Protein AF-A0A858ZTX7-F1 (afdb_monomer)

Solvent-accessible surface area (backbone atoms only — not comparable to full-atom values): 13960 Å² total; per-residue (Å²): 126,82,64,53,57,48,46,50,49,30,49,54,33,43,74,72,68,44,51,74,55,56,20,50,44,54,38,32,45,38,48,72,76,49,44,69,72,49,68,83,96,46,73,54,51,75,65,55,48,50,52,33,53,74,69,28,68,68,70,80,74,60,53,42,76,49,51,63,35,64,46,48,27,52,50,47,14,57,52,49,56,42,79,89,73,86,62,61,67,60,53,56,48,39,50,74,60,32,41,67,38,48,52,51,15,46,71,73,24,58,37,69,83,38,66,86,36,67,48,43,48,53,62,69,69,51,84,41,91,88,37,65,68,56,44,49,50,53,51,52,40,48,52,52,44,53,55,48,49,56,51,50,54,51,51,54,61,64,43,51,71,60,68,73,46,54,72,63,56,48,50,50,52,51,51,50,48,40,57,72,58,42,47,50,34,74,74,67,69,60,82,52,93,89,55,73,54,69,66,60,50,50,53,50,51,51,52,54,50,53,51,53,60,75,71,51,94,65,80,87,70,88,76,86,70,87,89,80,86,88,85,86,84,86,85,86,130

Secondary structure (DSSP, 8-state):
--TTHHHHHHHHHHHTT--HHHHHHHHHHHHHTT--SEETTEEPPHHHHHHHHHT-GGGGG--HHHHTSHHHHHHHHHHHT-SS---HHHHHHHHHH-HHHHHHHHHHTTGGG-TTSHHHHHHHHS--TT-HHHHHHHHHHHHHHHHHHHHHHHHHHHHHHHHTS-HHHHHHHHHHHIIIIIHHHHHH----TTSPPHHHHHHHHHHHHHHHHHT-SS-----------SSSSSS--

Foldseek 3Di:
DPLAPLVVQLVVCVVVVDDLLVSLLVSLVCLVVVPPCDDPPDGQDNVSSLNSSLVHPSLLPDAQVSCPDPSNLVNLLVVLLDQPDDDLVSVQVCCVGPVVSSLSSCVNNCCLVVCVGVSVVSLVPHDCPVPVSSVVSVVVSVVSVVVVVVVVVVVVVVCVVVLPDQLVVLVVVLVVCCVVPQVCCVPVVDDDVPDPDSVVSVVVSVVSSVVNVVPDPDDRDDPDDDPDDDPDDPPDD

pLDDT: mean 84.23, std 15.8, range [34.94, 97.56]

Sequence (237 aa):
MNERYYDKLVSAAREKGMTISAAADEAAMAFLDGKPAGQGKHKWSGGDRQAAFWDSEFLKDLPADVWRQETLGLALTRYFGQDRLAFPEIVAQVATIAPDVLVWAARHSGLVMRQDSPRWLEISGLDTTQHDALAELKRVFHIFREAHQVRQEEVERLRKPLSELAPLDLLVYASLFAFEHQIPDLVYGRSQPEVPDAQEAWDAIDDILAWKLSNCDEPPRLSWRPVGLSQASAMES

Radius of gyration: 27.97 Å; Cα contacts (8 Å, |Δi|>4): 179; chains: 1; bounding box: 66×40×91 Å

Mean predicted aligned error: 10.66 Å

Organism: NCBI:txid179636

Structure (mmCIF, N/CA/C/O backbone):
data_AF-A0A858ZTX7-F1
#
_entry.id   AF-A0A858ZTX7-F1
#
loop_
_atom_site.group_PDB
_atom_site.id
_atom_site.type_symbol
_atom_site.label_atom_id
_atom_site.label_alt_id
_atom_site.label_comp_id
_atom_site.label_asym_id
_atom_site.label_entity_id
_atom_site.label_seq_id
_atom_site.pdbx_PDB_ins_code
_atom_site.Cartn_x
_atom_site.Cartn_y
_atom_site.Cartn_z
_atom_site.occupancy
_atom_site.B_iso_or_equiv
_atom_site.auth_seq_id
_atom_site.auth_comp_id
_atom_site.auth_asym_id
_atom_site.auth_atom_id
_atom_site.pdbx_PDB_model_num
ATOM 1 N N . MET A 1 1 ? 3.251 -8.665 28.305 1.00 48.25 1 MET A N 1
ATOM 2 C CA . MET A 1 1 ? 3.419 -7.536 27.364 1.00 48.25 1 MET A CA 1
ATOM 3 C C . MET A 1 1 ? 2.094 -6.778 27.381 1.00 48.25 1 MET A C 1
ATOM 5 O O . MET A 1 1 ? 1.085 -7.421 27.635 1.00 48.25 1 MET A O 1
ATOM 9 N N . ASN A 1 2 ? 2.036 -5.447 27.273 1.00 53.25 2 ASN A N 1
ATOM 10 C CA . ASN A 1 2 ? 0.739 -4.750 27.343 1.00 53.25 2 ASN A CA 1
ATOM 11 C C . ASN A 1 2 ? 0.040 -4.870 25.976 1.00 53.25 2 ASN A C 1
ATOM 13 O O . ASN A 1 2 ? -0.071 -3.893 25.244 1.00 53.25 2 ASN A O 1
ATOM 17 N N . GLU A 1 3 ? -0.350 -6.101 25.634 1.00 64.25 3 GLU A N 1
ATOM 18 C CA . GLU A 1 3 ? -0.873 -6.554 24.332 1.00 64.25 3 GLU A CA 1
ATOM 19 C C . GLU A 1 3 ? -2.113 -5.776 23.878 1.00 64.25 3 GLU A C 1
ATOM 21 O O . GLU A 1 3 ? -2.414 -5.726 22.698 1.00 64.25 3 GLU A O 1
ATOM 26 N N . ARG A 1 4 ? -2.777 -5.078 24.802 1.00 84.56 4 ARG A N 1
ATOM 27 C CA . ARG A 1 4 ? -4.054 -4.392 24.589 1.00 84.56 4 ARG A CA 1
ATOM 28 C C . ARG A 1 4 ? -3.958 -2.876 24.777 1.00 84.56 4 ARG A C 1
ATOM 30 O O . ARG A 1 4 ? -4.764 -2.284 25.490 1.00 84.56 4 ARG A O 1
ATOM 37 N N . TYR A 1 5 ? -2.915 -2.232 24.244 1.00 90.56 5 TYR A N 1
ATOM 38 C CA . TYR A 1 5 ? -2.755 -0.772 24.371 1.00 90.56 5 TYR A CA 1
ATOM 39 C C . TYR A 1 5 ? -3.935 -0.013 23.745 1.00 90.56 5 TYR A C 1
ATOM 41 O O . TYR A 1 5 ? -4.517 0.849 24.402 1.00 90.56 5 TYR A O 1
ATOM 49 N N . TYR A 1 6 ? -4.310 -0.358 22.512 1.00 92.62 6 TYR A N 1
ATOM 50 C CA . TYR A 1 6 ? -5.378 0.336 21.795 1.00 92.62 6 TYR A CA 1
ATOM 51 C 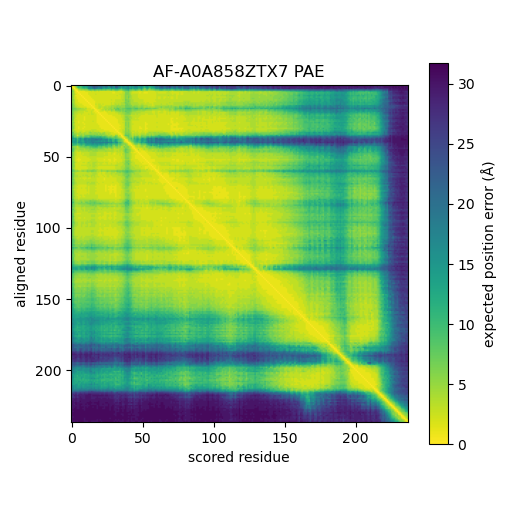C . TYR A 1 6 ? -6.762 0.003 22.357 1.00 92.62 6 TYR A C 1
ATOM 53 O O . TYR A 1 6 ? -7.553 0.921 22.544 1.00 92.62 6 TYR A O 1
ATOM 61 N N . ASP A 1 7 ? -7.030 -1.243 22.767 1.00 92.69 7 ASP A N 1
ATOM 62 C CA . ASP A 1 7 ? -8.285 -1.573 23.467 1.00 92.69 7 ASP A CA 1
ATOM 63 C C . ASP A 1 7 ? -8.451 -0.773 24.768 1.00 92.69 7 ASP A C 1
ATOM 65 O O . ASP A 1 7 ? -9.545 -0.303 25.086 1.00 92.69 7 ASP A O 1
ATOM 69 N N . LYS A 1 8 ? -7.360 -0.575 25.524 1.00 92.44 8 LYS A N 1
ATOM 70 C CA . LYS A 1 8 ? -7.364 0.274 26.727 1.00 92.44 8 LYS A CA 1
ATOM 71 C C . LYS A 1 8 ? -7.616 1.738 26.389 1.00 92.44 8 LYS A C 1
ATOM 73 O O . LYS A 1 8 ? -8.338 2.399 27.130 1.00 92.44 8 LYS A O 1
ATOM 78 N N . LEU A 1 9 ? -7.044 2.235 25.293 1.00 92.94 9 LEU A N 1
ATOM 79 C CA . LEU A 1 9 ? -7.283 3.596 24.815 1.00 92.94 9 LEU A CA 1
ATOM 80 C C . LEU A 1 9 ? -8.765 3.793 24.462 1.00 92.94 9 LEU A C 1
ATOM 82 O O . LEU A 1 9 ? -9.392 4.721 24.966 1.00 92.94 9 LEU A O 1
ATOM 86 N N . VAL A 1 10 ? -9.343 2.870 23.688 1.00 92.50 10 VAL A N 1
ATOM 87 C CA . VAL A 1 10 ? -10.762 2.896 23.305 1.00 92.50 10 VAL A CA 1
ATOM 88 C C . VAL A 1 10 ? -11.667 2.791 24.533 1.00 92.50 10 VAL A C 1
ATOM 90 O O . VAL A 1 10 ? -12.632 3.545 24.652 1.00 92.50 10 VAL A O 1
ATOM 93 N N . SER A 1 11 ? -11.352 1.899 25.475 1.00 92.44 11 SER A N 1
ATOM 94 C CA . SER A 1 11 ? -12.123 1.737 26.717 1.00 92.44 11 SER A CA 1
ATOM 95 C C . SER A 1 11 ? -12.095 3.010 27.567 1.00 92.44 11 SER A C 1
ATOM 97 O O . SER A 1 11 ? -13.145 3.486 27.990 1.00 92.44 11 SER A O 1
ATOM 99 N N . ALA A 1 12 ? -10.923 3.629 27.733 1.00 93.06 12 ALA A N 1
ATOM 100 C CA . ALA A 1 12 ? -10.780 4.887 28.464 1.00 93.06 12 ALA A CA 1
ATOM 101 C C . ALA A 1 12 ? -11.494 6.062 27.767 1.00 93.06 12 ALA A C 1
ATOM 103 O O . ALA A 1 12 ? -12.054 6.930 28.435 1.00 93.06 12 ALA A O 1
ATOM 104 N N . ALA A 1 13 ? -11.500 6.106 26.432 1.00 92.25 13 ALA A N 1
ATOM 105 C CA . ALA A 1 13 ? -12.261 7.094 25.666 1.00 92.25 13 ALA A CA 1
ATOM 106 C C . ALA A 1 13 ? -13.778 6.911 25.863 1.00 92.25 13 ALA A C 1
ATOM 108 O O . ALA A 1 13 ? -14.502 7.883 26.088 1.00 92.25 13 ALA A O 1
ATOM 109 N N . ARG A 1 14 ? -14.259 5.661 25.879 1.00 91.88 14 ARG A N 1
ATOM 110 C CA . ARG A 1 14 ? -15.665 5.342 26.174 1.00 91.88 14 ARG A CA 1
ATOM 111 C C . ARG A 1 14 ? -16.067 5.713 27.601 1.00 91.88 14 ARG A C 1
ATOM 113 O O . ARG A 1 14 ? -17.144 6.269 27.791 1.00 91.88 14 ARG A O 1
ATOM 120 N N . GLU A 1 15 ? -15.204 5.483 28.590 1.00 92.88 15 GLU A N 1
ATOM 121 C CA . GLU A 1 15 ? -15.436 5.908 29.982 1.00 92.88 15 GLU A CA 1
ATOM 122 C C . GLU A 1 15 ? -15.556 7.434 30.121 1.00 92.88 15 GLU A C 1
ATOM 124 O O . GLU A 1 15 ? -16.302 7.926 30.965 1.00 92.88 15 GLU A O 1
ATOM 129 N N . LYS A 1 16 ? -14.885 8.196 29.248 1.00 92.38 16 LYS A N 1
ATOM 130 C CA . LYS A 1 16 ? -15.017 9.661 29.154 1.00 92.38 16 LYS A CA 1
ATOM 131 C C . LYS A 1 16 ? -16.281 10.120 28.412 1.00 92.38 16 LYS A C 1
ATOM 133 O O . LYS A 1 16 ? -16.464 11.320 28.221 1.00 92.38 16 LYS A O 1
ATOM 138 N N . GLY A 1 17 ? -17.143 9.197 27.983 1.00 91.19 17 GLY A N 1
ATOM 139 C CA . GLY A 1 17 ? -18.387 9.492 27.271 1.00 91.19 17 GLY A CA 1
ATOM 140 C C . GLY A 1 17 ? -18.222 9.733 25.769 1.00 91.19 17 GLY A C 1
ATOM 141 O O . GLY A 1 17 ? -19.138 10.260 25.139 1.00 91.19 17 GLY A O 1
ATOM 142 N N . MET A 1 18 ? -17.079 9.371 25.176 1.00 92.56 18 MET A N 1
ATOM 143 C CA . MET A 1 18 ? -16.892 9.488 23.728 1.00 92.56 18 MET A CA 1
ATOM 144 C C . MET A 1 18 ? -17.715 8.446 22.965 1.00 92.56 18 MET A C 1
ATOM 146 O O . MET A 1 18 ? -17.940 7.326 23.432 1.00 92.56 18 MET A O 1
ATOM 150 N N . THR A 1 19 ? -18.137 8.807 21.752 1.00 94.25 19 THR A N 1
ATOM 151 C CA . THR A 1 19 ? -18.795 7.870 20.836 1.00 94.25 19 THR A CA 1
ATOM 152 C C . THR A 1 19 ? -17.808 6.803 20.359 1.00 94.25 19 THR A C 1
ATOM 154 O O . THR A 1 19 ? -16.593 6.999 20.382 1.00 94.25 19 THR A O 1
ATOM 157 N N . ILE A 1 20 ? -18.326 5.672 19.871 1.00 92.31 20 ILE A N 1
ATOM 158 C CA . ILE A 1 20 ? -17.495 4.594 19.303 1.00 92.31 20 ILE A CA 1
ATOM 159 C C . ILE A 1 20 ? -16.627 5.119 18.153 1.00 92.31 20 ILE A C 1
ATOM 161 O O . ILE A 1 20 ? -15.453 4.779 18.073 1.00 92.31 20 ILE A O 1
ATOM 165 N N . SER A 1 21 ? -17.200 5.982 17.313 1.00 93.75 21 SER A N 1
ATOM 166 C CA . SER A 1 21 ? -16.515 6.638 16.198 1.00 93.75 21 SER A CA 1
ATOM 167 C C . SER A 1 21 ? -15.347 7.509 16.667 1.00 93.75 21 SER A C 1
ATOM 169 O O . SER A 1 21 ? -14.253 7.385 16.130 1.00 93.75 21 SER A O 1
ATOM 171 N N . ALA A 1 22 ? -15.537 8.340 17.696 1.00 94.56 22 ALA A N 1
ATOM 172 C CA . ALA A 1 22 ? -14.461 9.184 18.219 1.00 94.56 22 ALA A CA 1
ATOM 173 C C . ALA A 1 22 ? -13.361 8.362 18.914 1.00 94.56 22 ALA A C 1
ATOM 175 O O . ALA A 1 22 ? -12.178 8.633 18.736 1.00 94.56 22 ALA A O 1
ATOM 176 N N . ALA A 1 23 ? -13.739 7.325 19.667 1.00 95.25 23 ALA A N 1
ATOM 177 C CA . ALA A 1 23 ? -12.780 6.454 20.341 1.00 95.25 23 ALA A CA 1
ATOM 178 C C . ALA A 1 23 ? -11.937 5.628 19.349 1.00 95.25 23 ALA A C 1
ATOM 180 O O . ALA A 1 23 ? -10.735 5.458 19.552 1.00 95.25 23 ALA A O 1
ATOM 181 N N . ALA A 1 24 ? -12.556 5.120 18.277 1.00 94.62 24 ALA A N 1
ATOM 182 C CA . ALA A 1 24 ? -11.856 4.401 17.215 1.00 94.62 24 ALA A CA 1
ATOM 183 C C . ALA A 1 24 ? -10.907 5.324 16.436 1.00 94.62 24 ALA A C 1
ATOM 185 O O . ALA A 1 24 ? -9.774 4.930 16.162 1.00 94.62 24 ALA A O 1
ATOM 186 N N . ASP A 1 25 ? -11.335 6.557 16.155 1.00 95.44 25 ASP A N 1
ATOM 187 C CA . ASP A 1 25 ? -10.506 7.575 15.507 1.00 95.44 25 ASP A CA 1
ATOM 188 C C . ASP A 1 25 ? -9.270 7.927 16.349 1.00 95.44 25 ASP A C 1
ATOM 190 O O . ASP A 1 25 ? -8.151 7.919 15.838 1.00 95.44 25 ASP A O 1
ATOM 194 N N . GLU A 1 26 ? -9.435 8.123 17.665 1.00 94.94 26 GLU A N 1
ATOM 195 C CA . GLU A 1 26 ? -8.316 8.379 18.585 1.00 94.94 26 GLU A CA 1
ATOM 196 C C . GLU A 1 26 ? -7.312 7.211 18.594 1.00 94.94 26 GLU A C 1
ATOM 198 O O . GLU A 1 26 ? -6.095 7.422 18.578 1.00 94.94 26 GLU A O 1
ATOM 203 N N . ALA A 1 27 ? -7.803 5.967 18.564 1.00 95.25 27 ALA A N 1
ATOM 204 C CA . ALA A 1 27 ? -6.959 4.775 18.503 1.00 95.25 27 ALA A CA 1
ATOM 205 C C . ALA A 1 27 ? -6.222 4.631 17.167 1.00 95.25 27 ALA A C 1
ATOM 207 O O . ALA A 1 27 ? -5.020 4.348 17.163 1.00 95.25 27 ALA A O 1
ATOM 208 N N . ALA A 1 28 ? -6.908 4.861 16.048 1.00 95.69 28 ALA A N 1
ATOM 209 C CA . ALA A 1 28 ? -6.308 4.837 14.720 1.00 95.69 28 ALA A CA 1
ATOM 210 C C . ALA A 1 28 ? -5.260 5.949 14.565 1.00 95.69 28 ALA A C 1
ATOM 212 O O . ALA A 1 28 ? -4.151 5.692 14.097 1.00 95.69 28 ALA A O 1
ATOM 213 N N . MET A 1 29 ? -5.551 7.159 15.045 1.00 96.25 29 MET A N 1
ATOM 214 C CA . MET A 1 29 ? -4.606 8.274 15.047 1.00 96.25 29 MET A CA 1
ATOM 215 C C . MET A 1 29 ? -3.378 7.970 15.910 1.00 96.25 29 MET A C 1
ATOM 217 O O . MET A 1 29 ? -2.249 8.170 15.467 1.00 96.25 29 MET A O 1
ATOM 221 N N . ALA A 1 30 ? -3.565 7.390 17.101 1.00 94.38 30 ALA A N 1
ATOM 222 C CA . ALA A 1 30 ? -2.449 6.955 17.936 1.00 94.38 30 ALA A CA 1
ATOM 223 C C . ALA A 1 30 ? -1.564 5.910 17.230 1.00 94.38 30 ALA A C 1
ATOM 225 O O . ALA A 1 30 ? -0.336 5.984 17.323 1.00 94.38 30 ALA A O 1
ATOM 226 N N . PHE A 1 31 ? -2.164 4.966 16.499 1.00 95.19 31 PHE A N 1
ATOM 227 C CA . PHE A 1 31 ? -1.429 3.986 15.696 1.00 95.19 31 PHE A CA 1
ATOM 228 C C . PHE A 1 31 ? -0.644 4.647 14.554 1.00 95.19 31 PHE A C 1
ATOM 230 O O . PHE A 1 31 ? 0.540 4.347 14.359 1.00 95.19 31 PHE A O 1
ATOM 237 N N . LEU A 1 32 ? -1.267 5.575 13.824 1.00 94.31 32 LEU A N 1
ATOM 238 C CA . LEU A 1 32 ? -0.635 6.303 12.722 1.00 94.31 32 LEU A CA 1
ATOM 239 C C . LEU A 1 32 ? 0.542 7.161 13.203 1.00 94.31 32 LEU A C 1
ATOM 241 O O . LEU A 1 32 ? 1.629 7.061 12.625 1.00 94.31 32 LEU A O 1
ATOM 245 N N . ASP A 1 33 ? 0.373 7.860 14.329 1.00 93.12 33 ASP A N 1
ATOM 246 C CA . ASP A 1 33 ? 1.421 8.593 15.057 1.00 93.12 33 ASP A CA 1
ATOM 247 C C . ASP A 1 33 ? 2.563 7.686 15.540 1.00 93.12 33 ASP A C 1
ATOM 249 O O . ASP A 1 33 ? 3.622 8.145 15.975 1.00 93.12 33 ASP A O 1
ATOM 253 N N . GLY A 1 34 ? 2.353 6.370 15.511 1.00 89.31 34 GLY A N 1
ATOM 254 C CA . GLY A 1 34 ? 3.330 5.397 15.945 1.00 89.31 34 GLY A CA 1
ATOM 255 C C . GLY A 1 34 ? 3.426 5.258 17.461 1.00 89.31 34 GLY A C 1
ATOM 256 O O . GLY A 1 34 ? 4.464 4.799 17.948 1.00 89.31 34 GLY A O 1
ATOM 257 N N . LYS A 1 35 ? 2.376 5.618 18.202 1.00 88.19 35 LYS A N 1
ATOM 258 C CA . LYS A 1 35 ? 2.251 5.329 19.633 1.00 88.19 35 LYS A CA 1
ATOM 259 C C . LYS A 1 35 ? 1.877 3.849 19.817 1.00 88.19 35 LYS A C 1
ATOM 261 O O . LYS A 1 35 ? 1.195 3.294 18.968 1.00 88.19 35 LYS A O 1
ATOM 266 N N . PRO A 1 36 ? 2.317 3.192 20.900 1.00 85.62 36 PRO A N 1
ATOM 267 C CA . PRO A 1 36 ? 3.227 3.698 21.922 1.00 85.62 36 PRO A CA 1
ATOM 268 C C . PRO A 1 36 ? 4.687 3.715 21.427 1.00 85.62 36 PRO A C 1
ATOM 270 O O . PRO A 1 36 ? 5.170 2.755 20.833 1.00 85.62 36 PRO A O 1
ATOM 273 N N . ALA A 1 37 ? 5.420 4.797 21.715 1.00 73.44 37 ALA A N 1
ATOM 274 C CA . ALA A 1 37 ? 6.839 4.922 21.347 1.00 73.44 37 ALA A CA 1
ATOM 275 C C . ALA A 1 37 ? 7.756 3.970 22.155 1.00 73.44 37 ALA A C 1
ATOM 277 O O . ALA A 1 37 ? 8.842 3.597 21.707 1.00 73.44 37 ALA A O 1
ATOM 278 N N . GLY A 1 38 ? 7.303 3.552 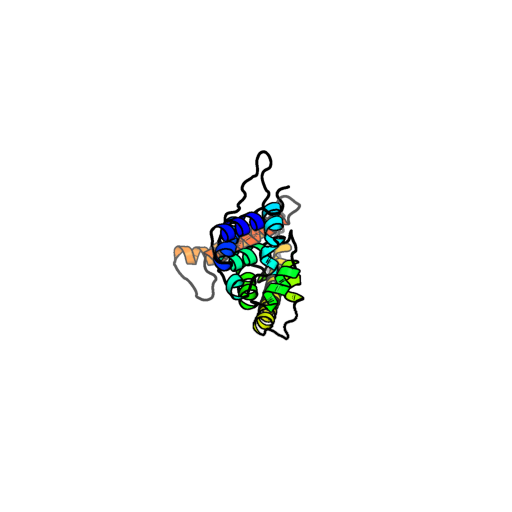23.340 1.00 66.50 38 GLY A N 1
ATOM 279 C CA . GLY A 1 38 ? 7.951 2.577 24.213 1.00 66.50 38 GLY A CA 1
ATOM 280 C C . GLY A 1 38 ? 7.239 2.491 25.563 1.00 66.50 38 GLY A C 1
ATOM 281 O O . GLY A 1 38 ? 6.693 3.483 26.043 1.00 66.50 38 GLY A O 1
ATOM 282 N N . GLN A 1 39 ? 7.240 1.310 26.183 1.00 61.56 39 GLN A N 1
ATOM 283 C CA . GLN A 1 39 ? 6.842 1.144 27.584 1.00 61.56 39 GLN A CA 1
ATOM 284 C C . GLN A 1 39 ? 8.084 0.776 28.400 1.00 61.56 39 GLN A C 1
ATOM 286 O O . GLN A 1 39 ? 8.574 -0.352 28.344 1.00 61.56 39 GLN A O 1
ATOM 291 N N . GLY A 1 40 ? 8.615 1.737 29.159 1.00 66.25 40 GLY A N 1
ATOM 292 C CA . GLY A 1 40 ? 9.785 1.522 30.014 1.00 66.25 40 GLY A CA 1
ATOM 293 C C . GLY A 1 40 ? 11.055 1.187 29.221 1.00 66.25 40 GLY A C 1
ATOM 294 O O . GLY A 1 40 ? 11.415 1.900 28.290 1.00 66.25 40 GLY A O 1
ATOM 295 N N . LYS A 1 41 ? 11.753 0.106 29.603 1.00 58.38 41 LYS A N 1
ATOM 296 C CA . LYS A 1 41 ? 13.039 -0.303 29.000 1.00 58.38 41 LYS A CA 1
ATOM 297 C C . LYS A 1 41 ? 12.916 -0.924 27.601 1.00 58.38 41 LYS A C 1
ATOM 299 O O . LYS A 1 41 ? 13.939 -1.107 26.949 1.00 58.38 41 LYS A O 1
ATOM 304 N N . HIS A 1 42 ? 11.709 -1.261 27.141 1.00 66.81 42 HIS A N 1
ATOM 305 C CA . HIS A 1 42 ? 11.509 -1.906 25.844 1.00 66.81 42 HIS A CA 1
ATOM 306 C C . HIS A 1 42 ? 10.940 -0.919 24.821 1.00 66.81 42 HIS A C 1
ATOM 308 O O . HIS A 1 42 ? 9.830 -0.396 24.974 1.00 66.81 42 HIS A O 1
ATOM 314 N N . LYS A 1 43 ? 11.706 -0.683 23.753 1.00 79.62 43 LYS A N 1
ATOM 315 C CA . LYS A 1 43 ? 11.257 0.087 22.590 1.00 79.62 43 LYS A CA 1
ATOM 316 C C . LYS A 1 43 ? 10.327 -0.794 21.759 1.00 79.62 43 LYS A C 1
ATOM 318 O O . LYS A 1 43 ? 10.652 -1.951 21.512 1.00 79.62 43 LYS A O 1
ATOM 323 N N . TRP A 1 44 ? 9.173 -0.268 21.367 1.00 83.12 44 TRP A N 1
ATOM 324 C CA . TRP A 1 44 ? 8.253 -0.995 20.495 1.00 83.12 44 TRP A CA 1
ATOM 325 C C . TRP A 1 44 ? 8.747 -0.911 19.054 1.00 83.12 44 TRP A C 1
ATOM 327 O O . TRP A 1 44 ? 9.070 0.175 18.557 1.00 83.12 44 TRP A O 1
ATOM 337 N N . SER A 1 45 ? 8.811 -2.050 18.371 1.00 86.06 45 SER A N 1
ATOM 338 C CA . SER A 1 45 ? 9.117 -2.079 16.947 1.00 86.06 45 SER A CA 1
ATOM 339 C C . SER A 1 45 ? 7.928 -1.553 16.123 1.00 86.06 45 SER A C 1
ATOM 341 O O . SER A 1 45 ? 6.820 -1.337 16.622 1.00 86.06 45 SER A O 1
ATOM 343 N N . GLY A 1 46 ? 8.145 -1.278 14.833 1.00 84.56 46 GLY A N 1
ATOM 344 C CA . GLY A 1 46 ? 7.029 -1.014 13.913 1.00 84.56 46 GLY A CA 1
ATOM 345 C C . GLY A 1 46 ? 6.088 -2.215 13.780 1.00 84.56 46 GLY A C 1
ATOM 346 O O . GLY A 1 46 ? 4.878 -2.027 13.744 1.00 84.56 46 GLY A O 1
ATOM 347 N N . GLY A 1 47 ? 6.644 -3.432 13.783 1.00 87.00 47 GLY A N 1
ATOM 348 C CA . GLY A 1 47 ? 5.871 -4.672 13.715 1.00 87.00 47 GLY A CA 1
ATOM 349 C C . GLY A 1 47 ? 5.028 -4.894 14.967 1.00 87.00 47 GLY A C 1
ATOM 350 O O . GLY A 1 47 ? 3.849 -5.194 14.845 1.00 87.00 47 GLY A O 1
ATOM 351 N N . ASP A 1 48 ? 5.582 -4.642 16.154 1.00 89.06 48 ASP A N 1
ATOM 352 C CA . ASP A 1 48 ? 4.872 -4.841 17.428 1.00 89.06 48 ASP A CA 1
ATOM 353 C C . ASP A 1 48 ? 3.641 -3.930 17.511 1.00 89.06 48 ASP A C 1
ATOM 355 O O . ASP A 1 48 ? 2.565 -4.354 17.921 1.00 89.06 48 ASP A O 1
ATOM 359 N N . ARG A 1 49 ? 3.786 -2.671 17.067 1.00 90.44 49 ARG A N 1
ATOM 360 C CA . ARG A 1 49 ? 2.681 -1.700 17.018 1.00 90.44 49 ARG A CA 1
ATOM 361 C C . ARG A 1 49 ? 1.589 -2.127 16.055 1.00 90.44 49 ARG A C 1
ATOM 363 O O . ARG A 1 49 ? 0.416 -1.937 16.355 1.00 90.44 49 ARG A O 1
ATOM 370 N N . GLN A 1 50 ? 1.983 -2.674 14.912 1.00 91.19 50 GLN A N 1
ATOM 371 C CA . GLN A 1 50 ? 1.050 -3.137 13.904 1.00 91.19 50 GLN A CA 1
ATOM 372 C C . GLN A 1 50 ? 0.313 -4.392 14.366 1.00 91.19 50 GLN A C 1
ATOM 374 O O . GLN A 1 50 ? -0.906 -4.435 14.261 1.00 91.19 50 GLN A O 1
ATOM 379 N N . ALA A 1 51 ? 1.023 -5.350 14.961 1.00 91.81 51 ALA A N 1
ATOM 380 C CA . ALA A 1 51 ? 0.409 -6.529 15.550 1.00 91.81 51 ALA A CA 1
ATOM 381 C C . ALA A 1 51 ? -0.590 -6.150 16.651 1.00 91.81 51 ALA A C 1
ATOM 383 O O . ALA A 1 51 ? -1.742 -6.554 16.587 1.00 91.81 51 ALA A O 1
ATOM 384 N N . ALA A 1 52 ? -0.192 -5.292 17.595 1.00 92.25 52 ALA A N 1
ATOM 385 C CA . ALA A 1 52 ? -1.071 -4.863 18.679 1.00 92.25 52 ALA A CA 1
ATOM 386 C C . ALA A 1 52 ? -2.304 -4.076 18.199 1.00 92.25 52 ALA A C 1
ATOM 388 O O . ALA A 1 52 ? -3.358 -4.163 18.820 1.00 92.25 52 ALA A O 1
ATOM 389 N N . PHE A 1 53 ? -2.186 -3.283 17.126 1.00 94.50 53 PHE A N 1
ATOM 390 C CA . PHE A 1 53 ? -3.326 -2.539 16.584 1.00 94.50 53 PHE A CA 1
ATOM 391 C C . PHE A 1 53 ? -4.328 -3.474 15.909 1.00 94.50 53 PHE A C 1
ATOM 393 O O . PHE A 1 53 ? -5.495 -3.472 16.279 1.00 94.50 53 PHE A O 1
ATOM 400 N N . TRP A 1 54 ? -3.881 -4.303 14.965 1.00 94.19 54 TRP A N 1
ATOM 401 C CA . TRP A 1 54 ? -4.786 -5.155 14.186 1.00 94.19 54 TRP A CA 1
ATOM 402 C C . TRP A 1 54 ? -5.340 -6.354 14.961 1.00 94.19 54 TRP A C 1
ATOM 404 O O . TRP A 1 54 ? -6.395 -6.861 14.595 1.00 94.19 54 TRP A O 1
ATOM 414 N N . ASP A 1 55 ? -4.676 -6.777 16.040 1.00 92.56 55 ASP A N 1
ATOM 415 C CA . ASP A 1 55 ? -5.188 -7.810 16.953 1.00 92.56 55 ASP A CA 1
ATOM 416 C C . ASP A 1 55 ? -6.216 -7.266 17.968 1.00 92.56 55 ASP A C 1
ATOM 418 O O . ASP A 1 55 ? -6.840 -8.030 18.704 1.00 92.56 55 ASP A O 1
ATOM 422 N N . SER A 1 56 ? -6.420 -5.943 18.009 1.00 93.38 56 SER A N 1
ATOM 423 C CA . SER A 1 56 ? -7.327 -5.310 18.969 1.00 93.38 56 SER A CA 1
ATOM 424 C C . SER A 1 56 ? -8.778 -5.767 18.785 1.00 93.38 56 SER A C 1
ATOM 426 O O . SER A 1 56 ? -9.307 -5.828 17.672 1.00 93.38 56 SER A O 1
ATOM 428 N N . GLU A 1 57 ? -9.453 -6.047 19.900 1.00 91.94 57 GLU A N 1
ATOM 429 C CA . GLU A 1 57 ? -10.822 -6.570 19.909 1.00 91.94 57 GLU A CA 1
ATOM 430 C C . GLU A 1 57 ? -11.821 -5.548 19.360 1.00 91.94 57 GLU A C 1
ATOM 432 O O . GLU A 1 57 ? -12.767 -5.932 18.672 1.00 91.94 57 GLU A O 1
ATOM 437 N N . PHE A 1 58 ? -11.592 -4.248 19.587 1.00 91.62 58 PHE A N 1
ATOM 438 C CA . PHE A 1 58 ? -12.536 -3.214 19.153 1.00 91.62 58 PHE A CA 1
ATOM 439 C C . PHE A 1 58 ? -12.751 -3.173 17.633 1.00 91.62 58 PHE A C 1
ATOM 441 O O . PHE A 1 58 ? -13.822 -2.746 17.210 1.00 91.62 58 PHE A O 1
ATOM 448 N N . LEU A 1 59 ? -11.772 -3.609 16.826 1.00 93.31 59 LEU A N 1
ATOM 449 C CA . LEU A 1 59 ? -11.850 -3.600 15.359 1.00 93.31 59 LEU A CA 1
ATOM 450 C C . LEU A 1 59 ? -12.866 -4.613 14.815 1.00 93.31 59 LEU A C 1
ATOM 452 O O . LEU A 1 59 ? -13.439 -4.382 13.751 1.00 93.31 59 LEU A O 1
ATOM 456 N N . LYS A 1 60 ? -13.115 -5.700 15.557 1.00 89.06 60 LYS A N 1
ATOM 457 C CA . LYS A 1 60 ? -13.964 -6.823 15.127 1.00 89.06 60 LYS A CA 1
ATOM 458 C C . LYS A 1 60 ? -15.447 -6.472 15.054 1.00 89.06 60 LYS A C 1
ATOM 460 O O . LYS A 1 60 ? -16.172 -7.113 14.307 1.00 89.06 60 LYS A O 1
ATOM 465 N N . ASP A 1 61 ? -15.889 -5.434 15.761 1.00 87.44 61 ASP A N 1
ATOM 466 C CA . ASP A 1 61 ? -17.306 -5.049 15.852 1.00 87.44 61 ASP A CA 1
ATOM 467 C C . ASP A 1 61 ? -17.567 -3.607 15.376 1.00 87.44 61 ASP A C 1
ATOM 469 O O . ASP A 1 61 ? -18.588 -2.999 15.714 1.00 87.44 61 ASP A O 1
ATOM 473 N N . LEU A 1 62 ? -16.643 -3.013 14.609 1.00 93.50 62 LEU A N 1
ATOM 474 C CA . LEU A 1 62 ? -16.833 -1.653 14.104 1.00 93.50 62 LEU A CA 1
ATOM 475 C C . LEU A 1 62 ? -17.887 -1.605 12.986 1.00 93.50 62 LEU A C 1
ATOM 477 O O . LEU A 1 62 ? -17.799 -2.373 12.024 1.00 93.50 62 LEU A O 1
ATOM 481 N N . PRO A 1 63 ? -18.856 -0.673 13.052 1.00 94.62 63 PRO A N 1
ATOM 482 C CA . PRO A 1 63 ? -19.821 -0.481 11.979 1.00 94.62 63 PRO A CA 1
ATOM 483 C C . PRO A 1 63 ? -19.165 0.175 10.756 1.00 94.62 63 PRO A C 1
ATOM 485 O O . PRO A 1 63 ? -18.135 0.847 10.858 1.00 94.62 63 PRO A O 1
ATOM 488 N N . ALA A 1 64 ? -19.809 0.031 9.597 1.00 94.50 64 ALA A N 1
ATOM 489 C CA . ALA A 1 64 ? -19.306 0.529 8.317 1.00 94.50 64 ALA A CA 1
ATOM 490 C C . ALA A 1 64 ? -18.965 2.032 8.329 1.00 94.50 64 ALA A C 1
ATOM 492 O O . ALA A 1 64 ? -17.938 2.435 7.792 1.00 94.50 64 ALA A O 1
ATOM 493 N N . ASP A 1 65 ? -19.785 2.858 8.985 1.00 95.19 65 ASP A N 1
ATOM 494 C CA . ASP A 1 65 ? -19.568 4.310 9.042 1.00 95.19 65 ASP A CA 1
ATOM 495 C C . ASP A 1 65 ? -18.313 4.697 9.828 1.00 95.19 65 ASP A C 1
ATOM 497 O O . ASP A 1 65 ? -17.693 5.715 9.534 1.00 95.19 65 ASP A O 1
ATOM 501 N N . VAL A 1 66 ? -17.904 3.870 10.795 1.00 95.75 66 VAL A N 1
ATOM 502 C CA . VAL A 1 66 ? -16.650 4.079 11.525 1.00 95.75 66 VAL A CA 1
ATOM 503 C C . VAL A 1 66 ? -15.471 3.698 10.636 1.00 95.75 66 VAL A C 1
ATOM 505 O O . VAL A 1 66 ? -14.529 4.470 10.529 1.00 95.75 66 VAL A O 1
ATOM 508 N N . TRP A 1 67 ? -15.544 2.583 9.903 1.00 95.94 67 TRP A N 1
ATOM 509 C CA . TRP A 1 67 ? -14.499 2.216 8.935 1.00 95.94 67 TRP A CA 1
ATOM 510 C C . TRP A 1 67 ? -14.264 3.264 7.845 1.00 95.94 67 TRP A C 1
ATOM 512 O O . TRP A 1 67 ? -13.137 3.397 7.374 1.00 95.94 67 TRP A O 1
ATOM 522 N N . ARG A 1 68 ? -15.295 4.031 7.471 1.00 95.69 68 ARG A N 1
ATOM 523 C CA . ARG A 1 68 ? -15.196 5.137 6.501 1.00 95.69 68 ARG A CA 1
ATOM 524 C C . ARG A 1 68 ? -14.460 6.371 7.017 1.00 95.69 68 ARG A C 1
ATOM 526 O O . ARG A 1 68 ? -14.270 7.318 6.257 1.00 95.69 68 ARG A O 1
ATOM 533 N N . GLN A 1 69 ? -14.033 6.382 8.276 1.00 96.31 69 GLN A N 1
ATOM 534 C CA . GLN A 1 69 ? -13.148 7.424 8.778 1.00 96.31 69 GLN A CA 1
ATOM 535 C C . GLN A 1 69 ? -11.791 7.370 8.071 1.00 96.31 69 GLN A C 1
ATOM 537 O O . GLN A 1 69 ? -11.215 6.303 7.851 1.00 96.31 69 GLN A O 1
ATOM 542 N N . GLU A 1 70 ? -11.250 8.546 7.762 1.00 96.06 70 GLU A N 1
ATOM 543 C CA . GLU A 1 70 ? -9.976 8.684 7.056 1.00 96.06 70 GLU A CA 1
ATOM 544 C C . GLU A 1 70 ? -8.822 7.996 7.801 1.00 96.06 70 GLU A C 1
ATOM 546 O O . GLU A 1 70 ? -7.985 7.341 7.183 1.00 96.06 70 GLU A O 1
ATOM 551 N N . THR A 1 71 ? -8.801 8.071 9.133 1.00 96.94 71 THR A N 1
ATOM 552 C CA . THR A 1 71 ? -7.753 7.468 9.970 1.00 96.94 71 THR A CA 1
ATOM 553 C C . THR A 1 71 ? -7.697 5.946 9.838 1.00 96.94 71 THR A C 1
ATOM 555 O O . THR A 1 71 ? -6.609 5.377 9.723 1.00 96.94 71 THR A O 1
ATOM 558 N N . LEU A 1 72 ? -8.846 5.269 9.784 1.00 96.75 72 LEU A N 1
ATOM 559 C CA . LEU A 1 72 ? -8.912 3.821 9.568 1.00 96.75 72 LEU A CA 1
ATOM 560 C C . LEU A 1 72 ? -8.582 3.443 8.121 1.00 96.75 72 LEU A C 1
ATOM 562 O O . LEU A 1 72 ? -7.857 2.469 7.901 1.00 96.75 72 LEU A O 1
ATOM 566 N N . GLY A 1 73 ? -9.015 4.246 7.146 1.00 97.06 73 GLY A N 1
ATOM 567 C CA . GLY A 1 73 ? -8.589 4.103 5.753 1.00 97.06 73 GLY A CA 1
ATOM 568 C C . GLY A 1 73 ? -7.067 4.185 5.609 1.00 97.06 73 GLY A C 1
ATOM 569 O O . GLY A 1 73 ? -6.449 3.309 5.007 1.00 97.06 73 GLY A O 1
ATOM 570 N N . LEU A 1 74 ? -6.431 5.187 6.221 1.00 97.56 74 LEU A N 1
ATOM 571 C CA . LEU A 1 74 ? -4.974 5.354 6.227 1.00 97.56 74 LEU A CA 1
ATOM 572 C C . LEU A 1 74 ? -4.258 4.218 6.965 1.00 97.56 74 LEU A C 1
ATOM 574 O O . LEU A 1 74 ? -3.200 3.761 6.519 1.00 97.56 74 LEU A O 1
ATOM 578 N N . ALA A 1 75 ? -4.830 3.731 8.069 1.00 97.06 75 ALA A N 1
ATOM 579 C CA . ALA A 1 75 ? -4.309 2.561 8.763 1.00 97.06 75 ALA A CA 1
ATOM 580 C C . ALA A 1 75 ? -4.306 1.339 7.829 1.00 97.06 75 ALA A C 1
ATOM 582 O O . ALA A 1 75 ? -3.270 0.680 7.701 1.00 97.06 75 ALA A O 1
ATOM 583 N N . LEU A 1 76 ? -5.409 1.085 7.114 1.00 96.94 76 LEU A N 1
ATOM 584 C CA . LEU A 1 76 ? -5.503 0.019 6.111 1.00 96.94 76 LEU A CA 1
ATOM 585 C C . LEU A 1 76 ? -4.502 0.209 4.967 1.00 96.94 76 LEU A C 1
ATOM 587 O O . LEU A 1 76 ? -3.820 -0.745 4.596 1.00 96.94 76 LEU A O 1
ATOM 591 N N . THR A 1 77 ? -4.332 1.431 4.458 1.00 97.25 77 THR A N 1
ATOM 592 C CA . THR A 1 77 ? -3.320 1.741 3.434 1.00 97.25 77 THR A CA 1
ATOM 593 C C . THR A 1 77 ? -1.924 1.343 3.909 1.00 97.25 77 THR A C 1
ATOM 595 O O . THR A 1 77 ? -1.177 0.673 3.192 1.00 97.25 77 THR A O 1
ATOM 598 N N . ARG A 1 78 ? -1.575 1.685 5.156 1.00 95.25 78 ARG A N 1
ATOM 599 C CA . ARG A 1 78 ? -0.299 1.299 5.773 1.00 95.25 78 ARG A CA 1
ATOM 600 C C . ARG A 1 78 ? -0.179 -0.213 5.969 1.00 95.25 78 ARG A C 1
ATOM 602 O O . ARG A 1 78 ? 0.920 -0.756 5.866 1.00 95.25 78 ARG A O 1
ATOM 609 N N . TYR A 1 79 ? -1.283 -0.900 6.249 1.00 95.62 79 TYR A N 1
ATOM 610 C CA . TYR A 1 79 ? -1.317 -2.356 6.348 1.00 95.62 79 TYR A CA 1
ATOM 611 C C . TYR A 1 79 ? -1.102 -3.060 5.010 1.00 95.62 79 TYR A C 1
ATOM 613 O O . TYR A 1 79 ? -0.327 -4.016 4.958 1.00 95.62 79 TYR A O 1
ATOM 621 N N . PHE A 1 80 ? -1.692 -2.560 3.929 1.00 95.75 80 PHE A N 1
ATOM 622 C CA . PHE A 1 80 ? -1.421 -3.064 2.583 1.00 95.75 80 PHE A CA 1
ATOM 623 C C . PHE A 1 80 ? -0.011 -2.716 2.091 1.00 95.75 80 PHE A C 1
ATOM 625 O O . PHE A 1 80 ? 0.557 -3.435 1.275 1.00 95.75 80 PHE A O 1
ATOM 632 N N . GLY A 1 81 ? 0.602 -1.670 2.649 1.00 92.69 81 GLY A N 1
ATOM 633 C CA . GLY A 1 81 ? 1.985 -1.293 2.369 1.00 92.69 81 GLY A CA 1
ATOM 634 C C . GLY A 1 81 ? 3.056 -2.233 2.946 1.00 92.69 81 GLY A C 1
ATOM 635 O O . GLY A 1 81 ? 4.233 -2.047 2.639 1.00 92.69 81 GLY A O 1
ATOM 636 N N . GLN A 1 82 ? 2.717 -3.249 3.746 1.00 91.88 82 GLN A N 1
ATOM 637 C CA . GLN A 1 82 ? 3.689 -4.159 4.377 1.00 91.88 82 GLN A CA 1
ATOM 638 C C . GLN A 1 82 ? 3.370 -5.634 4.118 1.00 91.88 82 GLN A C 1
ATOM 640 O O . GLN A 1 82 ? 2.211 -5.977 3.970 1.00 91.88 82 GLN A O 1
ATOM 645 N N . ASP A 1 83 ? 4.380 -6.510 4.137 1.00 92.44 83 ASP A N 1
ATOM 646 C CA . ASP A 1 83 ? 4.202 -7.958 3.887 1.00 92.44 83 ASP A CA 1
ATOM 647 C C . ASP A 1 83 ? 4.508 -8.847 5.105 1.00 92.44 83 AS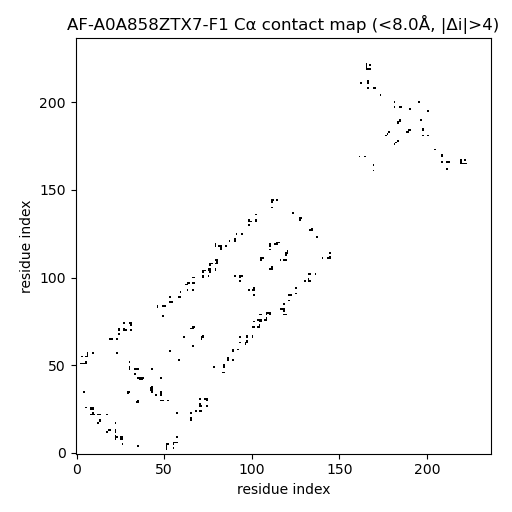P A C 1
ATOM 649 O O . ASP A 1 83 ? 4.487 -10.069 5.006 1.00 92.44 83 ASP A O 1
ATOM 653 N N . ARG A 1 84 ? 4.833 -8.251 6.256 1.00 89.25 84 ARG A N 1
ATOM 654 C CA . ARG A 1 84 ? 5.351 -8.964 7.436 1.00 89.25 84 ARG A CA 1
ATOM 655 C C . ARG A 1 84 ? 4.260 -9.619 8.276 1.00 89.25 84 ARG A C 1
ATOM 657 O O . ARG A 1 84 ? 4.512 -10.644 8.897 1.00 89.25 84 ARG A O 1
ATOM 664 N N . LEU A 1 85 ? 3.093 -8.990 8.356 1.00 91.06 85 LEU A N 1
ATOM 665 C CA . LEU A 1 85 ? 1.988 -9.384 9.224 1.00 91.06 85 LEU A CA 1
ATOM 666 C C . LEU A 1 85 ? 0.715 -9.585 8.411 1.00 91.06 85 LEU A C 1
ATOM 668 O O . LEU A 1 85 ? 0.463 -8.836 7.462 1.00 91.06 85 LEU A O 1
ATOM 672 N N . ALA A 1 86 ? -0.089 -10.562 8.831 1.00 92.31 86 ALA A N 1
ATOM 673 C CA . ALA A 1 86 ? -1.320 -10.954 8.166 1.00 92.31 86 ALA A CA 1
ATOM 674 C C . ALA A 1 86 ? -2.516 -10.956 9.119 1.00 92.31 86 ALA A C 1
ATOM 676 O O . ALA A 1 86 ? -2.486 -11.613 10.155 1.00 92.31 86 ALA A O 1
ATOM 677 N N . PHE A 1 87 ? -3.566 -10.238 8.726 1.00 93.12 87 PHE A N 1
ATOM 678 C CA . PHE A 1 87 ? -4.858 -10.132 9.405 1.00 93.12 87 PHE A CA 1
ATOM 679 C C . PHE A 1 87 ? -6.001 -10.273 8.376 1.00 93.12 87 PHE A C 1
ATOM 681 O O . PHE A 1 87 ? -6.785 -9.338 8.187 1.00 93.12 87 PHE A O 1
ATOM 688 N N . PRO A 1 88 ? -6.097 -11.423 7.674 1.00 92.69 88 PRO A N 1
ATOM 689 C CA . PRO A 1 88 ? -7.061 -11.625 6.587 1.00 92.69 88 PRO A CA 1
ATOM 690 C C . PRO A 1 88 ? -8.518 -11.498 7.049 1.00 92.69 88 PRO A C 1
ATOM 692 O O . PRO A 1 88 ? -9.365 -11.062 6.276 1.00 92.69 88 PRO A O 1
ATOM 695 N N . GLU A 1 89 ? -8.803 -11.803 8.316 1.00 92.88 89 GLU A N 1
ATOM 696 C CA . GLU A 1 89 ? -10.150 -11.687 8.886 1.00 92.88 89 GLU A CA 1
ATOM 697 C C . GLU A 1 89 ? -10.654 -10.239 8.894 1.00 92.88 89 GLU A C 1
ATOM 699 O O . GLU A 1 89 ? -11.798 -9.976 8.530 1.00 92.88 89 GLU A O 1
ATOM 704 N N . ILE A 1 90 ? -9.781 -9.278 9.225 1.00 94.00 90 ILE A N 1
ATOM 705 C CA . ILE A 1 90 ? -10.118 -7.849 9.168 1.00 94.00 90 ILE A CA 1
ATOM 706 C C . ILE A 1 90 ? -10.358 -7.425 7.717 1.00 94.00 90 ILE A C 1
ATOM 708 O O . ILE A 1 90 ? -11.299 -6.691 7.434 1.00 94.00 90 ILE A O 1
ATOM 712 N N . VAL A 1 91 ? -9.549 -7.920 6.777 1.00 94.81 91 VAL A N 1
ATOM 713 C CA . VAL A 1 91 ? -9.718 -7.631 5.344 1.00 94.81 91 VAL A CA 1
ATOM 714 C C . VAL A 1 91 ? -11.060 -8.152 4.832 1.00 94.81 91 VAL A C 1
ATOM 716 O O . VAL A 1 91 ? -11.784 -7.407 4.174 1.00 94.81 91 VAL A O 1
ATOM 719 N N . ALA A 1 92 ? -11.421 -9.394 5.161 1.00 93.56 92 ALA A N 1
ATOM 720 C CA . ALA A 1 92 ? -12.695 -9.998 4.778 1.00 93.56 92 ALA A CA 1
ATOM 721 C C . ALA A 1 92 ? -13.892 -9.271 5.410 1.00 93.56 92 ALA A C 1
ATOM 723 O O . ALA A 1 92 ? -14.899 -9.015 4.743 1.00 93.56 92 ALA A O 1
ATOM 724 N N . GLN A 1 93 ? -13.762 -8.870 6.676 1.00 93.19 93 GLN A N 1
ATOM 725 C CA . GLN A 1 93 ? -14.772 -8.074 7.355 1.00 93.19 93 GLN A CA 1
ATOM 726 C C . GLN A 1 93 ? -14.980 -6.726 6.660 1.00 93.19 93 GLN A C 1
ATOM 728 O O . GLN A 1 93 ? -16.107 -6.404 6.285 1.00 93.19 93 GLN A O 1
ATOM 733 N N . VAL A 1 94 ? -13.911 -5.949 6.460 1.00 94.56 94 VAL A N 1
ATOM 734 C CA . VAL A 1 94 ? -13.983 -4.627 5.820 1.00 94.56 94 VAL A CA 1
ATOM 735 C C . VAL A 1 94 ? -14.520 -4.747 4.398 1.00 94.56 94 VAL A C 1
ATOM 737 O O . VAL A 1 94 ? -15.353 -3.937 4.001 1.00 94.56 94 VAL A O 1
ATOM 740 N N . ALA A 1 95 ? -14.126 -5.784 3.657 1.00 94.12 95 ALA A N 1
ATOM 741 C CA . ALA A 1 95 ? -14.669 -6.062 2.331 1.00 94.12 95 ALA A CA 1
ATOM 742 C C . ALA A 1 95 ? -16.194 -6.226 2.333 1.00 94.12 95 ALA A C 1
ATOM 744 O O . ALA A 1 95 ? -16.838 -5.800 1.383 1.00 94.12 95 ALA A O 1
ATOM 745 N N . THR A 1 96 ? -16.756 -6.803 3.398 1.00 93.06 96 THR A N 1
ATOM 746 C CA . THR A 1 96 ? -18.199 -7.046 3.538 1.00 93.06 96 THR A CA 1
ATOM 747 C C . THR A 1 96 ? -18.963 -5.784 3.956 1.00 93.06 96 THR A C 1
ATOM 749 O O . THR A 1 96 ? -20.059 -5.523 3.466 1.00 93.06 96 THR A O 1
ATOM 752 N N . ILE A 1 97 ? -18.414 -4.989 4.883 1.00 93.31 97 ILE A N 1
ATOM 753 C CA . ILE A 1 97 ? -19.143 -3.861 5.502 1.00 93.31 97 ILE A CA 1
ATOM 754 C C . ILE A 1 97 ? -18.838 -2.498 4.862 1.00 93.31 97 ILE A C 1
ATOM 756 O O . ILE A 1 97 ? -19.704 -1.624 4.826 1.00 93.31 97 ILE A O 1
ATOM 760 N N . ALA A 1 98 ? -17.614 -2.299 4.372 1.00 94.62 98 ALA A N 1
ATOM 761 C CA . ALA A 1 98 ? -17.113 -1.041 3.821 1.00 94.62 98 ALA A CA 1
ATOM 762 C C . ALA A 1 98 ? -16.124 -1.298 2.657 1.00 94.62 98 ALA A C 1
ATOM 764 O O . ALA A 1 98 ? -14.945 -0.928 2.738 1.00 94.62 98 ALA A O 1
ATOM 765 N N . PRO A 1 99 ? -16.575 -1.943 1.558 1.00 94.56 99 PRO A N 1
ATOM 766 C CA . PRO A 1 99 ? -15.719 -2.283 0.416 1.00 94.56 99 PRO A CA 1
ATOM 767 C C . PRO A 1 99 ? -15.068 -1.055 -0.232 1.00 94.56 99 PRO A C 1
ATOM 769 O O . PRO A 1 99 ? -13.965 -1.147 -0.767 1.00 94.56 99 PRO A O 1
ATOM 772 N N . ASP A 1 100 ? -15.723 0.104 -0.159 1.00 94.88 100 ASP A N 1
ATOM 773 C CA . ASP A 1 100 ? -15.217 1.388 -0.635 1.00 94.88 100 ASP A CA 1
ATOM 774 C C . ASP A 1 100 ? -13.899 1.787 0.048 1.00 94.88 100 ASP A C 1
ATOM 776 O O . ASP A 1 100 ? -12.949 2.194 -0.626 1.00 94.88 100 ASP A O 1
ATOM 780 N N . VAL A 1 101 ? -13.801 1.579 1.364 1.00 96.12 101 VAL A N 1
ATOM 781 C CA . VAL A 1 101 ? -12.592 1.860 2.153 1.00 96.12 101 VAL A CA 1
ATOM 782 C C . VAL A 1 101 ? -11.468 0.905 1.771 1.00 96.12 101 VAL A C 1
ATOM 784 O O . VAL A 1 101 ? -10.324 1.330 1.607 1.00 96.12 101 VAL A O 1
ATOM 787 N N . LEU A 1 102 ? -11.790 -0.377 1.568 1.00 95.75 102 LEU A N 1
ATOM 788 C CA . LEU A 1 102 ? -10.820 -1.379 1.131 1.00 95.75 102 LEU A CA 1
ATOM 789 C C . LEU A 1 102 ? -10.217 -1.017 -0.232 1.00 95.75 102 LEU A C 1
ATOM 791 O O . LEU A 1 102 ? -8.999 -1.045 -0.403 1.00 95.75 102 LEU A O 1
ATOM 795 N N . VAL A 1 103 ? -11.073 -0.646 -1.191 1.00 95.44 103 VAL A N 1
ATOM 796 C CA . VAL A 1 103 ? -10.671 -0.220 -2.539 1.00 95.44 103 VAL A CA 1
ATOM 797 C C . VAL A 1 103 ? -9.802 1.027 -2.471 1.00 95.44 103 VAL A C 1
ATOM 799 O O . VAL A 1 103 ? -8.752 1.081 -3.115 1.00 95.44 103 VAL A O 1
ATOM 802 N N . TRP A 1 104 ? -10.214 2.018 -1.680 1.00 96.38 104 TRP A N 1
ATOM 803 C CA . TRP A 1 104 ? -9.441 3.234 -1.480 1.00 96.38 104 TRP A CA 1
ATOM 804 C C . TRP A 1 104 ? -8.058 2.914 -0.905 1.00 96.38 104 TRP A C 1
ATOM 806 O O . TRP A 1 104 ? -7.048 3.300 -1.493 1.00 96.38 104 TRP A O 1
ATOM 816 N N . ALA A 1 105 ? -7.986 2.137 0.173 1.00 97.19 105 ALA A N 1
ATOM 817 C CA . ALA A 1 105 ? -6.724 1.793 0.816 1.00 97.19 105 ALA A CA 1
ATOM 818 C C . ALA A 1 105 ? -5.796 0.984 -0.106 1.00 97.19 105 ALA A C 1
ATOM 820 O O . ALA A 1 105 ? -4.595 1.253 -0.192 1.00 97.19 105 ALA A O 1
ATOM 821 N N . ALA A 1 106 ? -6.347 0.031 -0.864 1.00 95.38 106 ALA A N 1
ATOM 822 C CA . ALA A 1 106 ? -5.588 -0.747 -1.837 1.00 95.38 106 ALA A CA 1
ATOM 823 C C . ALA A 1 106 ? -4.968 0.149 -2.923 1.00 95.38 106 ALA A C 1
ATOM 825 O O . ALA A 1 106 ? -3.777 0.019 -3.213 1.00 95.38 106 ALA A O 1
ATOM 826 N N . ARG A 1 107 ? -5.731 1.107 -3.469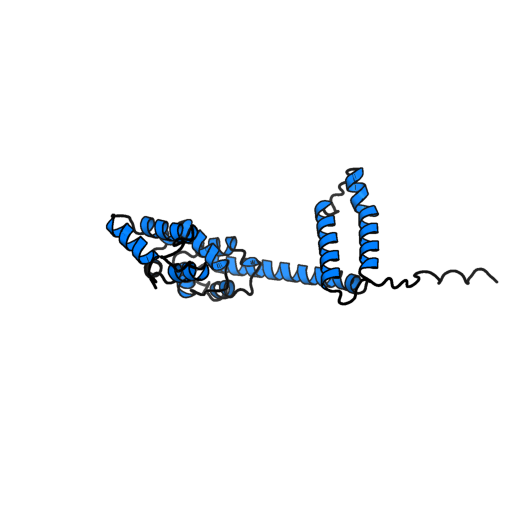 1.00 94.31 107 ARG A N 1
ATOM 827 C CA . ARG A 1 107 ? -5.244 2.062 -4.483 1.00 94.31 107 ARG A CA 1
ATOM 828 C C . ARG A 1 107 ? -4.094 2.938 -3.974 1.00 94.31 107 ARG A C 1
ATOM 830 O O . ARG A 1 107 ? -3.155 3.185 -4.722 1.00 94.31 107 ARG A O 1
ATOM 837 N N . HIS A 1 108 ? -4.128 3.358 -2.710 1.00 94.69 108 HIS A N 1
ATOM 838 C CA . HIS A 1 108 ? -3.136 4.287 -2.147 1.00 94.69 108 HIS A CA 1
ATOM 839 C C . HIS A 1 108 ? -1.928 3.600 -1.488 1.00 94.69 108 HIS A C 1
ATOM 841 O O . HIS A 1 108 ? -1.004 4.272 -1.039 1.00 94.69 108 HIS A O 1
ATOM 847 N N . SER A 1 109 ? -1.907 2.268 -1.422 1.00 94.38 109 SER A N 1
ATOM 848 C CA . SER A 1 109 ? -0.853 1.506 -0.727 1.00 94.38 109 SER A CA 1
ATOM 849 C C . SER A 1 109 ? 0.333 1.099 -1.609 1.00 94.38 109 SER A C 1
ATOM 851 O O . SER A 1 109 ? 1.279 0.476 -1.127 1.00 94.38 109 SER A O 1
ATOM 853 N N . GLY A 1 110 ? 0.287 1.412 -2.909 1.00 91.31 110 GLY A N 1
ATOM 854 C CA . GLY A 1 110 ? 1.290 0.965 -3.884 1.00 91.31 110 GLY A CA 1
ATOM 855 C C . GLY A 1 110 ? 1.183 -0.521 -4.249 1.00 91.31 110 GLY A C 1
ATOM 856 O O . GLY A 1 110 ? 2.048 -1.055 -4.943 1.00 91.31 110 GLY A O 1
ATOM 857 N N . LEU A 1 111 ? 0.115 -1.198 -3.817 1.00 93.31 111 LEU A N 1
ATOM 858 C CA . LEU A 1 111 ? -0.080 -2.635 -4.012 1.00 93.31 111 LEU A CA 1
ATOM 859 C C . LEU A 1 111 ? -0.176 -3.042 -5.492 1.00 93.31 111 LEU A C 1
ATOM 861 O O . LEU A 1 111 ? 0.169 -4.167 -5.841 1.00 93.31 111 LEU A O 1
ATOM 865 N N . VAL A 1 112 ? -0.567 -2.117 -6.376 1.00 91.50 112 VAL A N 1
ATOM 866 C CA . VAL A 1 112 ? -0.618 -2.340 -7.833 1.00 91.50 112 VAL A CA 1
ATOM 867 C C . VAL A 1 112 ? 0.743 -2.719 -8.426 1.00 91.50 112 VAL A C 1
ATOM 869 O O . VAL A 1 112 ? 0.792 -3.494 -9.376 1.00 91.50 112 VAL A O 1
ATOM 872 N N . MET A 1 113 ? 1.845 -2.241 -7.839 1.00 89.00 113 MET A N 1
ATOM 873 C CA . MET A 1 113 ? 3.209 -2.589 -8.261 1.00 89.00 113 MET A CA 1
ATOM 874 C C . MET A 1 113 ? 3.750 -3.830 -7.541 1.00 89.00 113 MET A C 1
ATOM 876 O O . MET A 1 113 ? 4.807 -4.341 -7.890 1.00 89.00 113 MET A O 1
ATOM 880 N N . ARG A 1 114 ? 3.045 -4.319 -6.515 1.00 90.50 114 ARG A N 1
ATOM 881 C CA . ARG A 1 114 ? 3.476 -5.412 -5.632 1.00 90.50 114 ARG A CA 1
ATOM 882 C C . ARG A 1 114 ? 2.464 -6.544 -5.650 1.00 90.50 114 ARG A C 1
ATOM 884 O O . ARG A 1 114 ? 1.998 -6.987 -4.608 1.00 90.50 114 ARG A O 1
ATOM 891 N N . GLN A 1 115 ? 2.092 -7.010 -6.834 1.00 85.12 115 GLN A N 1
ATOM 892 C CA . GLN A 1 115 ? 0.985 -7.960 -6.943 1.00 85.12 115 GLN A CA 1
ATOM 893 C C . GLN A 1 115 ? 1.343 -9.399 -6.531 1.00 85.12 115 GLN A C 1
ATOM 895 O O . GLN A 1 115 ? 0.448 -10.232 -6.423 1.00 85.12 115 GLN A O 1
ATOM 900 N N . ASP A 1 116 ? 2.615 -9.670 -6.2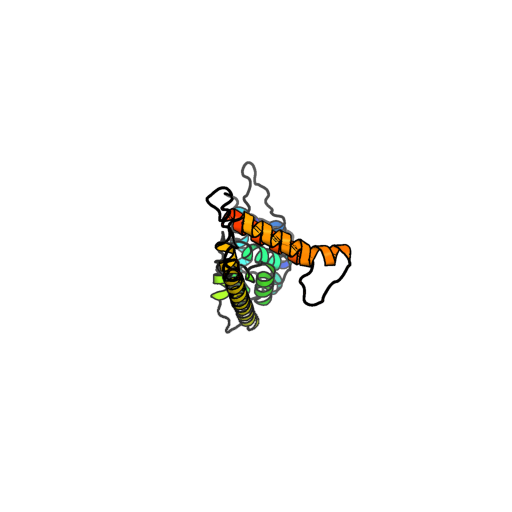37 1.00 88.56 116 ASP A N 1
ATOM 901 C CA . ASP A 1 116 ? 3.068 -10.910 -5.591 1.00 88.56 116 ASP A CA 1
ATOM 902 C C . ASP A 1 116 ? 3.005 -10.829 -4.054 1.00 88.56 116 ASP A C 1
ATOM 904 O O . ASP A 1 116 ? 3.265 -11.808 -3.354 1.00 88.56 116 ASP A O 1
ATOM 908 N N . SER A 1 117 ? 2.661 -9.658 -3.504 1.00 92.19 117 SER A N 1
ATOM 909 C CA . SER A 1 117 ? 2.520 -9.467 -2.063 1.00 92.19 117 SER A CA 1
ATOM 910 C C . SER A 1 117 ? 1.417 -10.369 -1.498 1.00 92.19 117 SER A C 1
ATOM 912 O O . SER A 1 117 ? 0.320 -10.450 -2.066 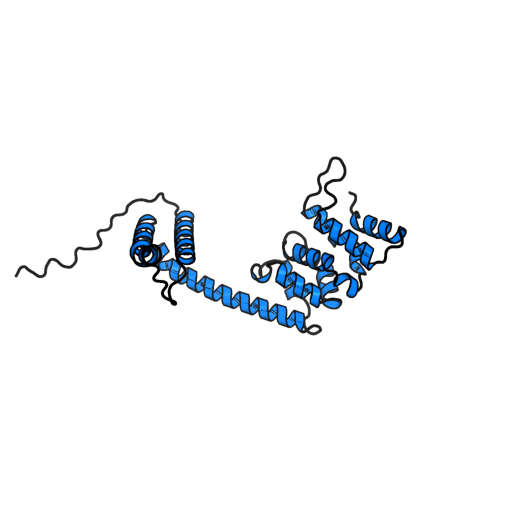1.00 92.19 117 SER A O 1
ATOM 914 N N . PRO A 1 118 ? 1.620 -10.955 -0.302 1.00 93.12 118 PRO A N 1
ATOM 915 C CA . PRO A 1 118 ? 0.559 -11.671 0.396 1.00 93.12 118 PRO A CA 1
ATOM 916 C C . PRO A 1 118 ? -0.652 -10.776 0.709 1.00 93.12 118 PRO A C 1
ATOM 918 O O . PRO A 1 118 ? -1.752 -11.290 0.871 1.00 93.12 118 PRO A O 1
ATOM 921 N N . ARG A 1 119 ? -0.485 -9.445 0.769 1.00 94.50 119 ARG A N 1
ATOM 922 C CA . ARG A 1 119 ? -1.593 -8.494 0.968 1.00 94.50 119 ARG A CA 1
ATOM 923 C C . ARG A 1 119 ? -2.506 -8.434 -0.249 1.00 94.50 119 ARG A C 1
ATOM 925 O O . ARG A 1 119 ? -3.722 -8.359 -0.104 1.00 94.50 119 ARG A O 1
ATOM 932 N N . TRP A 1 120 ? -1.928 -8.495 -1.450 1.00 94.25 120 TRP A N 1
ATOM 933 C CA . TRP A 1 120 ? -2.716 -8.593 -2.673 1.00 94.25 120 TRP A CA 1
ATOM 934 C C . TRP A 1 120 ? -3.463 -9.919 -2.732 1.00 94.25 120 TRP A C 1
ATOM 936 O O . TRP A 1 120 ? -4.638 -9.935 -3.091 1.00 94.25 120 TRP A O 1
ATOM 946 N N . LEU A 1 121 ? -2.814 -11.015 -2.326 1.00 92.31 121 LEU A N 1
ATOM 947 C CA . LEU A 1 121 ? -3.445 -12.331 -2.310 1.00 92.31 121 LEU A CA 1
ATOM 948 C C . LEU A 1 121 ? -4.703 -12.359 -1.435 1.00 92.31 121 LEU A C 1
ATOM 950 O O . LEU A 1 121 ? -5.720 -12.880 -1.888 1.00 92.31 121 LEU A O 1
ATOM 954 N N . GLU A 1 122 ? -4.673 -11.720 -0.259 1.00 93.75 122 GLU A N 1
ATOM 955 C CA . GLU A 1 122 ? -5.856 -11.559 0.599 1.00 93.75 122 GLU A CA 1
ATOM 956 C C . GLU A 1 122 ? -7.020 -10.898 -0.145 1.00 93.75 122 GLU A C 1
ATOM 958 O O . GLU A 1 122 ? -8.110 -11.460 -0.179 1.00 93.75 122 GLU A O 1
ATOM 963 N N . ILE A 1 123 ? -6.787 -9.763 -0.814 1.00 93.06 123 ILE A N 1
ATOM 964 C CA . ILE A 1 123 ? -7.824 -9.056 -1.585 1.00 93.06 123 ILE A CA 1
ATOM 965 C C . ILE A 1 123 ? -8.285 -9.896 -2.783 1.00 93.06 123 ILE A C 1
ATOM 967 O O . ILE A 1 123 ? -9.478 -9.989 -3.080 1.00 93.06 123 ILE A O 1
ATOM 971 N N . SER A 1 124 ? -7.344 -10.527 -3.485 1.00 91.31 124 SER A N 1
ATOM 972 C CA . SER A 1 124 ? -7.618 -11.344 -4.666 1.00 91.31 124 SER A CA 1
ATOM 973 C C . SER A 1 124 ? -8.452 -12.587 -4.341 1.00 91.31 124 SER A C 1
ATOM 975 O O . SER A 1 124 ? -9.241 -13.010 -5.187 1.00 91.31 124 SER A O 1
ATOM 977 N N . GLY A 1 125 ? -8.344 -13.113 -3.116 1.00 90.19 125 GLY A N 1
ATOM 978 C CA . GLY A 1 125 ? -9.106 -14.262 -2.629 1.00 90.19 125 GLY A CA 1
ATOM 979 C C . GLY A 1 125 ? -10.531 -13.931 -2.179 1.00 90.19 125 GLY A C 1
ATOM 980 O O . GLY A 1 125 ? -11.330 -14.846 -2.009 1.00 90.19 125 GLY A O 1
ATOM 981 N N . LEU A 1 126 ? -10.873 -12.648 -2.015 1.00 92.06 126 LEU A N 1
ATOM 982 C CA . LEU A 1 126 ? -12.218 -12.233 -1.603 1.00 92.06 126 LEU A CA 1
ATOM 983 C C . LEU A 1 126 ? -13.267 -12.565 -2.665 1.00 92.06 126 LEU A C 1
ATOM 985 O O . LEU A 1 126 ? -13.011 -12.414 -3.862 1.00 92.06 126 LEU A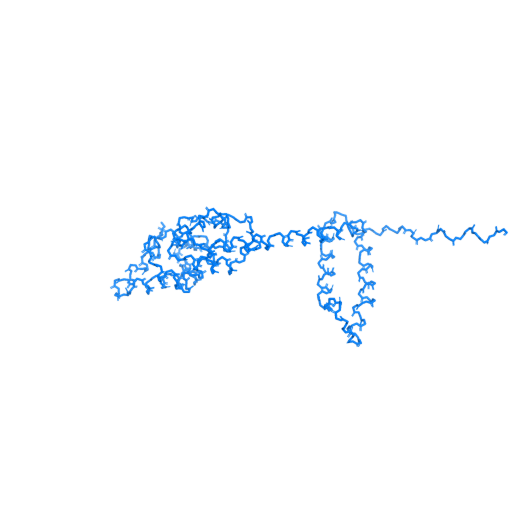 O 1
ATOM 989 N N . ASP A 1 127 ? -14.472 -12.921 -2.234 1.00 86.75 127 ASP A N 1
ATOM 990 C CA . ASP A 1 127 ? -15.607 -13.049 -3.142 1.00 86.75 127 ASP A CA 1
ATOM 991 C C . ASP A 1 127 ? -16.024 -11.665 -3.668 1.00 86.75 127 ASP A C 1
ATOM 993 O O . ASP A 1 127 ? -16.253 -10.724 -2.908 1.00 86.75 127 ASP A O 1
ATOM 997 N N . THR A 1 128 ? -16.090 -11.526 -4.990 1.00 83.56 128 THR A N 1
ATOM 998 C CA . THR A 1 128 ? -16.473 -10.279 -5.665 1.00 83.56 128 THR A CA 1
ATOM 999 C C . THR A 1 128 ? -17.919 -10.268 -6.132 1.00 83.56 128 THR A C 1
ATOM 1001 O O . THR A 1 128 ? -18.349 -9.267 -6.695 1.00 83.56 128 THR A O 1
ATOM 1004 N N . THR A 1 129 ? -18.676 -11.350 -5.933 1.00 80.81 129 THR A N 1
ATOM 1005 C CA . THR A 1 129 ? -20.075 -11.442 -6.385 1.00 80.81 129 THR A CA 1
ATOM 1006 C C . THR A 1 129 ? -20.993 -10.424 -5.710 1.00 80.81 129 THR A C 1
ATOM 1008 O O . THR A 1 129 ? -22.010 -10.044 -6.282 1.00 80.81 129 THR A O 1
ATOM 1011 N N . GLN A 1 130 ? -20.626 -9.959 -4.514 1.00 77.00 130 GLN A N 1
ATOM 1012 C CA . GLN A 1 130 ? -21.437 -9.042 -3.711 1.00 77.00 130 GLN A CA 1
ATOM 1013 C C . GLN A 1 130 ? -21.095 -7.562 -3.945 1.00 77.00 130 GLN A C 1
ATOM 1015 O O . GLN A 1 130 ? -21.912 -6.691 -3.646 1.00 77.00 130 GLN A O 1
ATOM 1020 N N . HIS A 1 131 ? -19.903 -7.257 -4.474 1.00 85.75 131 HIS A N 1
ATOM 1021 C CA . HIS A 1 131 ? -19.382 -5.889 -4.535 1.00 85.75 131 HIS A CA 1
ATOM 1022 C C . HIS A 1 131 ? -18.645 -5.601 -5.850 1.00 85.75 131 HIS A C 1
ATOM 1024 O O . HIS A 1 131 ? -17.462 -5.920 -6.010 1.00 85.75 131 HIS A O 1
ATOM 1030 N N . ASP A 1 132 ? -19.321 -4.891 -6.756 1.00 89.25 132 ASP A N 1
ATOM 1031 C CA . ASP A 1 132 ? -18.785 -4.519 -8.073 1.00 89.25 132 ASP A CA 1
ATOM 1032 C C . ASP A 1 132 ? -17.474 -3.725 -7.991 1.00 89.25 132 ASP A C 1
ATOM 1034 O O . ASP A 1 132 ? -16.576 -3.931 -8.808 1.00 89.25 132 ASP A O 1
ATOM 1038 N N . ALA A 1 133 ? -17.322 -2.872 -6.972 1.00 89.69 133 ALA A N 1
ATOM 1039 C CA . ALA A 1 133 ? -16.116 -2.072 -6.765 1.00 89.69 133 ALA A CA 1
ATOM 1040 C C . ALA A 1 133 ? -14.863 -2.937 -6.526 1.00 89.69 133 ALA A C 1
ATOM 1042 O O . ALA A 1 133 ? -13.776 -2.608 -7.007 1.00 89.69 133 ALA A O 1
ATOM 1043 N N . LEU A 1 134 ? -15.003 -4.071 -5.827 1.00 91.94 134 LEU A N 1
ATOM 1044 C CA . LEU A 1 134 ? -13.902 -5.019 -5.628 1.00 91.94 134 LEU A CA 1
ATOM 1045 C C . LEU A 1 134 ? -13.596 -5.788 -6.914 1.00 91.94 134 LEU A C 1
ATOM 1047 O O . LEU A 1 134 ? -12.426 -5.993 -7.239 1.00 91.94 134 LEU A O 1
ATOM 1051 N N . ALA A 1 135 ? -14.626 -6.172 -7.673 1.00 92.50 135 ALA A N 1
ATOM 1052 C CA . ALA A 1 135 ? -14.441 -6.794 -8.982 1.00 92.50 135 ALA A CA 1
ATOM 1053 C C . ALA A 1 135 ? -13.687 -5.854 -9.939 1.00 92.50 135 ALA A C 1
ATOM 1055 O O . ALA A 1 135 ? -12.762 -6.272 -10.635 1.00 92.50 135 ALA A O 1
ATOM 1056 N N . GLU A 1 136 ? -14.051 -4.571 -9.947 1.00 93.75 136 GLU A N 1
ATOM 1057 C CA . GLU A 1 136 ? -13.379 -3.537 -10.728 1.00 93.75 136 GLU A CA 1
ATOM 1058 C C . GLU A 1 136 ? -11.929 -3.344 -10.287 1.00 93.75 136 GLU A C 1
ATOM 1060 O O . GLU A 1 136 ? -11.042 -3.350 -11.137 1.00 93.75 136 GLU A O 1
ATOM 1065 N N . LEU A 1 137 ? -11.661 -3.256 -8.979 1.00 94.00 137 LEU A N 1
ATOM 1066 C CA . LEU A 1 137 ? -10.297 -3.157 -8.456 1.00 94.00 137 LEU A CA 1
ATOM 1067 C C . LEU A 1 137 ? -9.416 -4.307 -8.962 1.00 94.00 137 LEU A C 1
ATOM 1069 O O . LEU A 1 137 ? -8.316 -4.059 -9.457 1.00 94.00 137 LEU A O 1
ATOM 1073 N N . LYS A 1 138 ? -9.908 -5.552 -8.889 1.00 94.00 138 LYS A N 1
ATOM 1074 C CA . LYS A 1 138 ? -9.184 -6.729 -9.395 1.00 94.00 138 LYS A CA 1
ATOM 1075 C C . LYS A 1 138 ? -8.902 -6.638 -10.889 1.00 94.00 138 LYS A C 1
ATOM 1077 O O . LYS A 1 138 ? -7.776 -6.904 -11.303 1.00 94.00 138 LYS A O 1
ATOM 1082 N N . ARG A 1 139 ? -9.890 -6.218 -11.686 1.00 94.00 139 ARG A N 1
ATOM 1083 C CA . ARG A 1 139 ? -9.715 -6.009 -13.132 1.00 94.00 139 ARG A CA 1
ATOM 1084 C C . ARG A 1 139 ? -8.664 -4.943 -13.427 1.00 94.00 139 ARG A C 1
ATOM 1086 O O . ARG A 1 139 ? -7.774 -5.183 -14.232 1.00 94.00 139 ARG A O 1
ATOM 1093 N N . VAL A 1 140 ? -8.731 -3.796 -12.753 1.00 93.88 140 VAL A N 1
ATOM 1094 C CA . VAL A 1 140 ? -7.770 -2.699 -12.936 1.00 93.88 140 VAL A CA 1
ATOM 1095 C C . VAL A 1 140 ? -6.355 -3.159 -12.593 1.00 93.88 140 VAL A C 1
ATOM 1097 O O . VAL A 1 140 ? -5.440 -2.957 -13.384 1.00 93.88 140 VAL A O 1
ATOM 1100 N N . PHE A 1 141 ? -6.167 -3.836 -11.459 1.00 94.00 141 PHE A N 1
ATOM 1101 C CA . PHE A 1 141 ? -4.854 -4.352 -11.063 1.00 94.00 141 PHE A CA 1
ATOM 1102 C C . PHE A 1 141 ? -4.310 -5.362 -12.075 1.00 94.00 141 PHE A C 1
ATOM 1104 O O . PHE A 1 141 ? -3.128 -5.307 -12.414 1.00 94.00 141 PHE A O 1
ATOM 1111 N N . HIS A 1 142 ? -5.166 -6.238 -12.602 1.00 93.00 142 HIS A N 1
ATOM 1112 C CA . HIS A 1 142 ? -4.780 -7.178 -13.646 1.00 93.00 142 HIS A CA 1
ATOM 1113 C C . HIS A 1 142 ? -4.309 -6.465 -14.922 1.00 93.00 142 HIS A C 1
ATOM 1115 O O . HIS A 1 142 ? -3.212 -6.755 -15.387 1.00 93.00 142 HIS A O 1
ATOM 1121 N N . ILE A 1 143 ? -5.053 -5.464 -15.409 1.00 94.56 143 ILE A N 1
ATOM 1122 C CA . ILE A 1 143 ? -4.662 -4.661 -16.583 1.00 94.56 143 ILE A CA 1
ATOM 1123 C C . ILE A 1 143 ? -3.303 -3.989 -16.359 1.00 94.56 143 ILE A C 1
ATOM 1125 O O . ILE A 1 143 ? -2.432 -4.042 -17.225 1.00 94.56 143 ILE A O 1
ATOM 1129 N N . PHE A 1 144 ? -3.091 -3.383 -15.185 1.00 93.00 144 PHE A N 1
ATOM 1130 C CA . PHE A 1 144 ? -1.799 -2.778 -14.852 1.00 93.00 144 PHE A CA 1
ATOM 1131 C C . PHE A 1 144 ? -0.668 -3.808 -14.829 1.00 93.00 144 PHE A C 1
ATOM 1133 O O . PHE A 1 144 ? 0.432 -3.496 -15.278 1.00 93.00 144 PHE A O 1
ATOM 1140 N N . ARG A 1 145 ? -0.927 -5.031 -14.349 1.00 90.69 145 ARG A N 1
ATOM 1141 C CA . ARG A 1 145 ? 0.062 -6.116 -14.356 1.00 90.69 145 ARG A CA 1
ATOM 1142 C C . ARG A 1 145 ? 0.456 -6.495 -15.773 1.00 90.69 145 ARG A C 1
ATOM 1144 O O . ARG A 1 145 ? 1.643 -6.552 -16.065 1.00 90.69 145 ARG A O 1
ATOM 1151 N N . GLU A 1 146 ? -0.526 -6.743 -16.633 1.00 93.38 146 GLU A N 1
ATOM 1152 C CA . GLU A 1 146 ? -0.289 -7.142 -18.022 1.00 93.38 146 GLU A CA 1
ATOM 1153 C C . GLU A 1 146 ? 0.460 -6.047 -18.781 1.00 93.38 146 GLU A C 1
ATOM 1155 O O . GLU A 1 146 ? 1.485 -6.313 -19.407 1.00 93.38 146 GLU A O 1
ATOM 1160 N N . ALA A 1 147 ? 0.014 -4.794 -18.655 1.00 93.44 147 ALA A N 1
ATOM 1161 C CA . ALA A 1 147 ? 0.695 -3.658 -19.263 1.00 93.44 147 ALA A CA 1
ATOM 1162 C C . ALA A 1 147 ? 2.136 -3.520 -18.749 1.00 93.44 147 ALA A C 1
ATOM 1164 O O . ALA A 1 147 ? 3.052 -3.288 -19.539 1.00 93.44 147 ALA A O 1
ATOM 1165 N N . HIS A 1 148 ? 2.359 -3.693 -17.443 1.00 91.31 148 HIS A N 1
ATOM 1166 C CA . HIS A 1 148 ? 3.698 -3.643 -16.864 1.00 91.31 148 HIS A CA 1
ATOM 1167 C C . HIS A 1 148 ? 4.588 -4.779 -17.376 1.00 91.31 148 HIS A C 1
ATOM 1169 O O . HIS A 1 148 ? 5.729 -4.522 -17.751 1.00 91.31 148 HIS A O 1
ATOM 1175 N N . GLN A 1 149 ? 4.067 -6.004 -17.459 1.00 91.12 149 GLN A N 1
ATOM 1176 C CA . GLN A 1 149 ? 4.800 -7.158 -17.976 1.00 91.12 149 GLN A CA 1
ATOM 1177 C C . GLN A 1 149 ? 5.224 -6.945 -19.434 1.00 91.12 149 GLN A C 1
ATOM 1179 O O . GLN A 1 149 ? 6.391 -7.143 -19.758 1.00 91.12 149 GLN A O 1
ATOM 1184 N N . VAL A 1 150 ? 4.324 -6.460 -20.294 1.00 95.19 150 VAL A N 1
ATOM 1185 C CA . VAL A 1 150 ? 4.655 -6.136 -21.694 1.00 95.19 150 VAL A CA 1
ATOM 1186 C C . VAL A 1 150 ? 5.801 -5.122 -21.767 1.00 95.19 150 VAL A C 1
ATOM 1188 O O . VAL A 1 150 ? 6.722 -5.280 -22.568 1.00 95.19 150 VAL A O 1
ATOM 1191 N N . ARG A 1 151 ? 5.790 -4.099 -20.903 1.00 92.31 151 ARG A N 1
ATOM 1192 C CA . ARG A 1 151 ? 6.877 -3.110 -20.837 1.00 92.31 151 ARG A CA 1
ATOM 1193 C C . ARG A 1 151 ? 8.184 -3.704 -20.325 1.00 92.31 151 ARG A C 1
ATOM 1195 O O . ARG A 1 151 ? 9.235 -3.385 -20.870 1.00 92.31 151 ARG A O 1
ATOM 1202 N N . GLN A 1 152 ? 8.139 -4.578 -19.323 1.00 91.12 152 GLN A N 1
ATOM 1203 C CA . GLN A 1 152 ? 9.331 -5.278 -18.841 1.00 91.12 152 GLN A CA 1
ATOM 1204 C C . GLN A 1 152 ? 9.943 -6.167 -19.932 1.00 91.12 152 GLN A C 1
ATOM 1206 O O . GLN A 1 152 ? 11.151 -6.125 -20.149 1.00 91.12 152 GLN A O 1
ATOM 1211 N N . GLU A 1 153 ? 9.122 -6.925 -20.659 1.00 94.12 153 GLU A N 1
ATOM 1212 C CA . GLU A 1 153 ? 9.572 -7.768 -21.772 1.00 94.12 153 GLU A CA 1
ATOM 1213 C C . GLU A 1 153 ? 10.199 -6.937 -22.901 1.00 94.12 153 GLU A C 1
ATOM 1215 O O . GLU A 1 153 ? 11.222 -7.326 -23.470 1.00 94.12 153 GLU A O 1
ATOM 1220 N N . GLU A 1 154 ? 9.625 -5.769 -23.205 1.00 94.62 154 GLU A N 1
ATOM 1221 C CA . GLU A 1 154 ? 10.179 -4.824 -24.174 1.00 94.62 154 GLU A CA 1
ATOM 1222 C C . GLU A 1 154 ? 11.547 -4.284 -23.732 1.00 94.62 154 GLU A C 1
ATOM 1224 O O . GLU A 1 154 ? 12.494 -4.310 -24.524 1.00 94.62 154 GLU A O 1
ATOM 1229 N N . VAL A 1 155 ? 11.678 -3.868 -22.469 1.00 91.19 155 VAL A N 1
ATOM 1230 C CA . VAL A 1 155 ? 12.949 -3.407 -21.890 1.00 91.19 155 VAL A CA 1
ATOM 1231 C C . VAL A 1 155 ? 14.002 -4.511 -21.941 1.00 91.19 155 VAL A C 1
ATOM 1233 O O . VAL A 1 155 ? 15.109 -4.277 -22.420 1.00 91.19 155 VAL A O 1
ATOM 1236 N N . GLU A 1 156 ? 13.668 -5.732 -21.527 1.00 90.81 156 GLU A N 1
ATOM 1237 C CA . GLU A 1 156 ? 14.605 -6.858 -21.564 1.00 90.81 156 GLU A CA 1
ATOM 1238 C C . GLU A 1 156 ? 15.004 -7.234 -22.997 1.00 90.81 156 GLU A C 1
ATOM 1240 O O . GLU A 1 156 ? 16.168 -7.531 -23.274 1.00 90.81 156 GLU A O 1
ATOM 1245 N N . ARG A 1 157 ? 14.076 -7.151 -23.958 1.00 93.69 157 ARG A N 1
ATOM 1246 C CA . ARG A 1 157 ? 14.390 -7.336 -25.382 1.00 93.69 157 ARG A CA 1
ATOM 1247 C C . ARG A 1 157 ? 15.389 -6.291 -25.882 1.00 93.69 157 ARG A C 1
ATOM 1249 O O . ARG A 1 157 ? 16.307 -6.658 -26.613 1.00 93.69 157 ARG A O 1
ATOM 1256 N N . LEU A 1 158 ? 15.220 -5.023 -25.506 1.00 90.06 158 LEU A N 1
ATOM 1257 C CA . LEU A 1 158 ? 16.115 -3.925 -25.894 1.00 90.06 158 LEU A CA 1
ATOM 1258 C C . LEU A 1 158 ? 17.457 -3.960 -25.146 1.00 90.06 158 LEU A C 1
ATOM 1260 O O . LEU A 1 158 ? 18.471 -3.537 -25.695 1.00 90.06 158 LEU A O 1
ATOM 1264 N N . ARG A 1 159 ? 17.495 -4.522 -23.933 1.00 89.44 159 ARG A N 1
ATOM 1265 C CA . ARG A 1 159 ? 18.731 -4.736 -23.165 1.00 89.44 159 ARG A CA 1
ATOM 1266 C C . ARG A 1 159 ? 19.615 -5.841 -23.735 1.00 89.44 159 ARG A C 1
ATOM 1268 O O . ARG A 1 159 ? 20.828 -5.771 -23.559 1.00 89.44 159 ARG A O 1
ATOM 1275 N N . LYS A 1 160 ? 19.058 -6.842 -24.430 1.00 89.06 160 LYS A N 1
ATOM 1276 C CA . LYS A 1 160 ? 19.832 -7.976 -24.978 1.00 89.06 160 LYS A CA 1
ATOM 1277 C C . LYS A 1 160 ? 21.018 -7.550 -25.861 1.00 89.06 160 LYS A C 1
ATOM 1279 O O . LYS A 1 160 ? 22.122 -7.973 -25.553 1.00 89.06 160 LYS A O 1
ATOM 1284 N N . PRO A 1 161 ? 20.871 -6.691 -26.887 1.00 89.00 161 PRO A N 1
ATOM 1285 C CA . PRO A 1 161 ? 22.027 -6.225 -27.662 1.00 89.00 161 PRO A CA 1
ATOM 1286 C C . PRO A 1 161 ? 23.053 -5.450 -26.821 1.00 89.00 161 PRO A C 1
ATOM 1288 O O . PRO A 1 161 ? 24.255 -5.561 -27.038 1.00 89.00 161 PRO A O 1
ATOM 1291 N N . LEU A 1 162 ? 22.593 -4.679 -25.829 1.00 87.81 162 LEU A N 1
ATOM 1292 C CA . LEU A 1 162 ? 23.467 -3.903 -24.942 1.00 87.81 162 LEU A CA 1
ATOM 1293 C C . LEU A 1 162 ? 24.224 -4.795 -23.944 1.00 87.81 162 LEU A C 1
ATOM 1295 O O . LEU A 1 162 ? 25.299 -4.429 -23.458 1.00 87.81 162 LEU A O 1
ATOM 1299 N N . SER A 1 163 ? 23.690 -5.978 -23.628 1.00 85.81 163 SER A N 1
ATOM 1300 C CA . SER A 1 163 ? 24.338 -6.938 -22.734 1.00 85.81 163 SER A CA 1
ATOM 1301 C C . SER A 1 163 ? 25.603 -7.546 -23.355 1.00 85.81 163 SER A C 1
ATOM 1303 O O . SER A 1 163 ? 26.527 -7.871 -22.612 1.00 85.81 163 SER A O 1
ATOM 1305 N N . GLU A 1 164 ? 25.704 -7.585 -24.687 1.00 87.31 164 GLU A N 1
ATOM 1306 C CA . GLU A 1 164 ? 26.867 -8.100 -25.426 1.00 87.31 164 GLU A CA 1
ATOM 1307 C C . GLU A 1 164 ? 28.043 -7.107 -25.496 1.00 87.31 164 GLU A C 1
ATOM 1309 O O . GLU A 1 164 ? 29.184 -7.512 -25.710 1.00 87.31 164 GLU A O 1
ATOM 1314 N N . LEU A 1 165 ? 27.788 -5.809 -25.295 1.00 87.44 165 LEU A N 1
ATOM 1315 C CA . LEU A 1 165 ? 28.812 -4.758 -25.353 1.00 87.44 165 LEU A CA 1
ATOM 1316 C C . LEU A 1 165 ? 29.719 -4.766 -24.117 1.00 87.44 165 LEU A C 1
ATOM 1318 O O . LEU A 1 165 ? 29.254 -5.046 -23.010 1.00 87.44 165 LEU A O 1
ATOM 1322 N N . ALA A 1 166 ? 30.991 -4.379 -24.246 1.00 87.06 166 ALA A N 1
ATOM 1323 C CA . ALA A 1 166 ? 31.780 -4.070 -23.056 1.00 87.06 166 ALA A CA 1
ATOM 1324 C C . ALA A 1 166 ? 31.213 -2.805 -22.374 1.00 87.06 166 ALA A C 1
ATOM 1326 O O . ALA A 1 166 ? 30.687 -1.926 -23.061 1.00 87.06 166 ALA A O 1
ATOM 1327 N N . PRO A 1 167 ? 31.333 -2.649 -21.040 1.00 86.81 167 PRO A N 1
ATOM 1328 C CA . PRO A 1 167 ? 30.852 -1.448 -20.345 1.00 86.81 167 PRO A CA 1
ATOM 1329 C C . PRO A 1 167 ? 31.402 -0.143 -20.925 1.00 86.81 167 PRO A C 1
ATOM 1331 O O . PRO A 1 167 ? 30.699 0.861 -20.979 1.00 86.81 167 PRO A O 1
ATOM 1334 N N . LEU A 1 168 ? 32.651 -0.167 -21.397 1.00 87.62 168 LEU A N 1
ATOM 1335 C CA . LEU A 1 168 ? 33.256 0.990 -22.039 1.00 87.62 168 LEU A CA 1
ATOM 1336 C C . LEU A 1 168 ? 32.647 1.281 -23.417 1.00 87.62 168 LEU A C 1
ATOM 1338 O O . LEU A 1 168 ? 32.402 2.442 -23.720 1.00 87.62 168 LEU A O 1
ATOM 1342 N N . ASP A 1 169 ? 32.373 0.257 -24.228 1.00 89.06 169 ASP A N 1
ATOM 1343 C CA . ASP A 1 169 ? 31.724 0.445 -25.531 1.00 89.06 169 ASP A CA 1
ATOM 1344 C C . ASP A 1 169 ? 30.334 1.058 -25.339 1.00 89.06 169 ASP A C 1
ATOM 1346 O O . ASP A 1 169 ? 29.966 2.003 -26.033 1.00 89.06 169 ASP A O 1
ATOM 1350 N N . LEU A 1 170 ? 29.591 0.586 -24.331 1.00 89.81 170 LEU A N 1
ATOM 1351 C CA . LEU A 1 170 ? 28.302 1.160 -23.953 1.00 89.81 170 LEU A CA 1
ATOM 1352 C C . LEU A 1 170 ? 28.428 2.636 -23.549 1.00 89.81 170 LEU A C 1
ATOM 1354 O O . LEU A 1 170 ? 27.613 3.449 -23.978 1.00 89.81 170 LEU A O 1
ATOM 1358 N N . LEU A 1 171 ? 29.462 3.000 -22.783 1.00 90.06 171 LEU A N 1
ATOM 1359 C CA . LEU A 1 171 ? 29.734 4.393 -22.423 1.00 90.06 171 LEU A CA 1
ATOM 1360 C C . LEU A 1 171 ? 30.056 5.252 -23.654 1.00 90.06 171 LEU A C 1
ATOM 1362 O O . LEU A 1 171 ? 29.603 6.393 -23.738 1.00 90.06 171 LEU A O 1
ATOM 1366 N N . VAL A 1 172 ? 30.810 4.717 -24.617 1.00 91.19 172 VAL A N 1
ATOM 1367 C CA . VAL A 1 172 ? 31.108 5.408 -25.880 1.00 91.19 172 VAL A CA 1
ATOM 1368 C C . VAL A 1 172 ? 29.822 5.645 -26.674 1.00 91.19 172 VAL A C 1
ATOM 1370 O O . VAL A 1 172 ? 29.586 6.771 -27.107 1.00 91.19 172 VAL A O 1
ATOM 1373 N N . TYR A 1 173 ? 28.957 4.635 -26.806 1.00 89.62 173 TYR A N 1
ATOM 1374 C CA . TYR A 1 173 ? 27.660 4.786 -27.473 1.00 89.62 173 TYR A CA 1
ATOM 1375 C C . TYR A 1 173 ? 26.741 5.779 -26.754 1.00 89.62 173 TYR A C 1
ATOM 1377 O O . TYR A 1 173 ? 26.146 6.630 -27.411 1.00 89.62 173 TYR A O 1
ATOM 1385 N N . ALA A 1 174 ? 26.664 5.725 -25.421 1.00 89.56 174 ALA A N 1
ATOM 1386 C CA . ALA A 1 174 ? 25.892 6.678 -24.625 1.00 89.56 174 ALA A CA 1
ATOM 1387 C C . ALA A 1 174 ? 26.413 8.115 -24.793 1.00 89.56 174 ALA A C 1
ATOM 1389 O O . ALA A 1 174 ? 25.626 9.042 -24.966 1.00 89.56 174 ALA A O 1
ATOM 1390 N N . SER A 1 175 ? 27.738 8.296 -24.819 1.00 89.62 175 SER A N 1
ATOM 1391 C CA . SER A 1 175 ? 28.371 9.604 -25.034 1.00 89.62 175 SER A CA 1
ATOM 1392 C C . SER A 1 175 ? 28.086 10.154 -26.433 1.00 89.62 175 SER A C 1
ATOM 1394 O O . SER A 1 175 ? 27.811 11.344 -26.580 1.00 89.62 175 SER A O 1
ATOM 1396 N N . LEU A 1 176 ? 28.126 9.295 -27.459 1.00 90.50 176 LEU A N 1
ATOM 1397 C CA . LEU A 1 176 ? 27.791 9.673 -28.831 1.00 90.50 176 LEU A CA 1
ATOM 1398 C C . LEU A 1 176 ? 26.314 10.068 -28.947 1.00 90.50 176 LEU A C 1
ATOM 1400 O O . LEU A 1 176 ? 26.016 11.141 -29.460 1.00 90.50 176 LEU A O 1
ATOM 1404 N N . PHE A 1 177 ? 25.409 9.254 -28.398 1.00 86.88 177 PHE A N 1
ATOM 1405 C CA . PHE A 1 177 ? 23.977 9.551 -28.370 1.00 86.88 177 PHE A CA 1
ATOM 1406 C C . PHE A 1 177 ? 23.686 10.878 -27.657 1.00 86.88 177 PHE A C 1
ATOM 1408 O O . PHE A 1 177 ? 22.950 11.718 -28.174 1.00 86.88 177 PHE A O 1
ATOM 1415 N N . ALA A 1 178 ? 24.303 11.103 -26.495 1.00 85.88 178 ALA A N 1
ATOM 1416 C CA . ALA A 1 178 ? 24.167 12.357 -25.768 1.00 85.88 178 ALA A CA 1
ATOM 1417 C C . ALA A 1 178 ? 24.660 13.555 -26.595 1.00 85.88 178 ALA A C 1
ATOM 1419 O O . ALA A 1 178 ? 24.004 14.595 -26.633 1.00 85.88 178 ALA A O 1
ATOM 1420 N N . PHE A 1 179 ? 25.781 13.421 -27.303 1.00 84.25 179 PHE A N 1
ATOM 1421 C CA . PHE A 1 179 ? 26.288 14.490 -28.160 1.00 84.25 179 PHE A CA 1
ATOM 1422 C C . PHE A 1 179 ? 25.372 14.779 -29.357 1.00 84.25 179 PHE A C 1
ATOM 1424 O O . PHE A 1 179 ? 25.155 15.942 -29.691 1.00 84.25 179 PHE A O 1
ATOM 1431 N N . GLU A 1 180 ? 24.832 13.743 -29.997 1.00 83.75 180 GLU A N 1
ATOM 1432 C CA . GLU A 1 180 ? 23.996 13.876 -31.194 1.00 83.75 180 GLU A CA 1
ATOM 1433 C C . GLU A 1 180 ? 22.580 14.369 -30.890 1.00 83.75 180 GLU A C 1
ATOM 1435 O O . GLU A 1 180 ? 22.015 15.118 -31.686 1.00 83.75 180 GLU A O 1
ATOM 1440 N N . HIS A 1 181 ? 22.015 13.970 -29.749 1.00 79.19 181 HIS A N 1
ATOM 1441 C CA . HIS A 1 181 ? 20.600 14.187 -29.450 1.00 79.19 181 HIS A CA 1
ATOM 1442 C C . HIS A 1 181 ? 20.354 15.059 -28.216 1.00 79.19 181 HIS A C 1
ATOM 1444 O O . HIS A 1 181 ? 19.418 15.845 -28.225 1.00 79.19 181 HIS A O 1
ATOM 1450 N N . GLN A 1 182 ? 21.197 14.995 -27.182 1.00 75.94 182 GLN A N 1
ATOM 1451 C CA . GLN A 1 182 ? 20.952 15.721 -25.925 1.00 75.94 182 GLN A CA 1
ATOM 1452 C C . GLN A 1 182 ? 21.575 17.121 -25.917 1.00 75.94 182 GLN A C 1
ATOM 1454 O O . GLN A 1 182 ? 20.939 18.092 -25.510 1.00 75.94 182 GLN A O 1
ATOM 1459 N N . ILE A 1 183 ? 22.813 17.265 -26.398 1.00 75.62 183 ILE A N 1
ATOM 1460 C CA . ILE A 1 183 ? 23.499 18.567 -26.448 1.00 75.62 183 ILE A CA 1
ATOM 1461 C C . ILE A 1 183 ? 22.766 19.573 -27.350 1.00 75.62 183 ILE A C 1
ATOM 1463 O O . ILE A 1 183 ? 22.641 20.731 -26.942 1.00 75.62 183 ILE A O 1
ATOM 1467 N N . PRO A 1 184 ? 22.253 19.201 -28.539 1.00 72.88 184 PRO A N 1
ATOM 1468 C CA . PRO A 1 184 ? 21.527 20.149 -29.372 1.00 72.88 184 PRO A CA 1
ATOM 1469 C C . PRO A 1 184 ? 20.257 20.682 -28.706 1.00 72.88 184 PRO A C 1
ATOM 1471 O O . PRO A 1 184 ? 19.953 21.866 -28.852 1.00 72.88 184 PRO A O 1
ATOM 1474 N N . ASP A 1 185 ? 19.562 19.853 -27.933 1.00 69.81 185 ASP A N 1
ATOM 1475 C CA . ASP A 1 185 ? 18.344 20.249 -27.227 1.00 69.81 185 ASP A CA 1
ATOM 1476 C C . ASP A 1 185 ? 18.664 21.165 -26.038 1.00 69.81 185 ASP A C 1
ATOM 1478 O O . ASP A 1 185 ? 18.023 22.204 -25.872 1.00 69.81 185 ASP A O 1
ATOM 1482 N N . LEU A 1 186 ? 19.741 20.871 -25.300 1.00 67.25 186 LEU A N 1
ATOM 1483 C CA . LEU A 1 186 ? 20.274 21.709 -24.217 1.00 67.25 186 LEU A CA 1
ATOM 1484 C C . LEU A 1 186 ? 20.796 23.077 -24.691 1.00 67.25 186 LEU A C 1
ATOM 1486 O O . LEU A 1 186 ? 20.642 24.075 -23.989 1.00 67.25 186 LEU A O 1
ATOM 1490 N N . VAL A 1 187 ? 21.442 23.136 -25.860 1.00 68.06 187 VAL A N 1
ATOM 1491 C CA . VAL A 1 187 ? 22.128 24.345 -26.356 1.00 68.06 187 VAL A CA 1
ATOM 1492 C C . VAL A 1 187 ? 21.233 25.193 -27.260 1.00 68.06 187 VAL A C 1
ATOM 1494 O O . VAL A 1 187 ? 21.322 26.421 -27.235 1.00 68.06 187 VAL A O 1
ATOM 1497 N N . TYR A 1 188 ? 20.377 24.563 -28.066 1.00 68.25 188 TYR A N 1
ATOM 1498 C CA . TYR A 1 188 ? 19.565 25.244 -29.079 1.00 68.25 188 TYR A CA 1
ATOM 1499 C C . TYR A 1 188 ? 18.057 25.195 -28.802 1.00 68.25 188 TYR A C 1
ATOM 1501 O O . TYR A 1 188 ? 17.299 25.773 -29.584 1.00 68.25 188 TYR A O 1
ATOM 1509 N N . GLY A 1 189 ? 17.610 24.542 -27.721 1.00 62.28 189 GLY A N 1
ATOM 1510 C CA . GLY A 1 189 ? 16.205 24.525 -27.294 1.00 62.28 189 GLY A CA 1
ATOM 1511 C C . GLY A 1 189 ? 15.255 23.868 -28.299 1.00 62.28 189 GLY A C 1
ATOM 1512 O O . GLY A 1 189 ? 14.100 24.278 -28.412 1.00 62.28 189 GLY A O 1
ATOM 1513 N N . ARG A 1 190 ? 15.737 22.899 -29.088 1.00 58.41 190 ARG A N 1
ATOM 1514 C CA . ARG A 1 190 ? 14.945 22.233 -30.131 1.00 58.41 190 ARG A CA 1
ATOM 1515 C C . ARG A 1 190 ? 14.178 21.031 -29.584 1.00 58.41 190 ARG A C 1
ATOM 1517 O O . ARG A 1 190 ? 14.419 19.910 -29.997 1.00 58.41 190 ARG A O 1
ATOM 1524 N N . SER A 1 191 ? 13.183 21.253 -28.735 1.00 56.28 191 SER A N 1
ATOM 1525 C CA . SER A 1 191 ? 12.292 20.160 -28.331 1.00 56.28 191 SER A CA 1
ATOM 1526 C C . SER A 1 191 ? 11.478 19.667 -29.538 1.00 56.28 191 SER A C 1
ATOM 1528 O O . SER A 1 191 ? 10.541 20.334 -29.986 1.00 56.28 191 SER A O 1
ATOM 1530 N N . GLN A 1 192 ? 11.847 18.516 -30.102 1.00 57.94 192 GLN A N 1
ATOM 1531 C CA . GLN A 1 192 ? 10.986 17.791 -31.034 1.00 57.94 192 GLN A CA 1
ATOM 1532 C C . GLN A 1 192 ? 9.932 17.018 -30.227 1.00 57.94 192 GLN A C 1
ATOM 1534 O O . GLN A 1 192 ? 10.289 16.357 -29.259 1.00 57.94 192 GLN A O 1
ATOM 1539 N N . PRO A 1 193 ? 8.644 17.052 -30.610 1.00 55.62 193 PRO A N 1
ATOM 1540 C CA . PRO A 1 193 ? 7.564 16.456 -29.816 1.00 55.62 193 PRO A CA 1
ATOM 1541 C C . PRO A 1 193 ? 7.602 14.918 -29.723 1.00 55.62 193 PRO A C 1
ATOM 1543 O O . PRO A 1 193 ? 6.852 14.351 -28.937 1.00 55.62 193 PRO A O 1
ATOM 1546 N N . GLU A 1 194 ? 8.436 14.244 -30.522 1.00 59.28 194 GLU A N 1
ATOM 1547 C CA . GLU A 1 194 ? 8.590 12.779 -30.524 1.00 59.28 194 GLU A CA 1
ATOM 1548 C C . GLU A 1 194 ? 9.794 12.283 -29.702 1.00 59.28 194 GLU A C 1
ATOM 1550 O O . GLU A 1 194 ? 9.946 11.075 -29.518 1.00 59.28 194 GLU A O 1
ATOM 1555 N N . VAL A 1 195 ? 10.653 13.184 -29.212 1.00 61.12 195 VAL A N 1
ATOM 1556 C CA . VAL A 1 195 ? 11.858 12.831 -28.445 1.00 61.12 195 VAL A CA 1
ATOM 1557 C C . VAL A 1 195 ? 11.538 12.938 -26.946 1.00 61.12 195 VAL A C 1
ATOM 1559 O O . VAL A 1 195 ? 10.862 13.895 -26.560 1.00 61.12 195 VAL A O 1
ATOM 1562 N N . PRO A 1 196 ? 11.975 11.975 -26.103 1.00 62.88 196 PRO A N 1
ATOM 1563 C CA . PRO A 1 196 ? 11.844 12.078 -24.649 1.00 62.88 196 PRO A CA 1
ATOM 1564 C C . PRO A 1 196 ? 12.412 13.401 -24.144 1.00 62.88 196 PRO A C 1
ATOM 1566 O O . PRO A 1 196 ? 13.347 13.936 -24.746 1.00 62.88 196 PRO A O 1
ATOM 1569 N N . ASP A 1 197 ? 11.880 13.908 -23.032 1.00 76.94 197 ASP A N 1
ATOM 1570 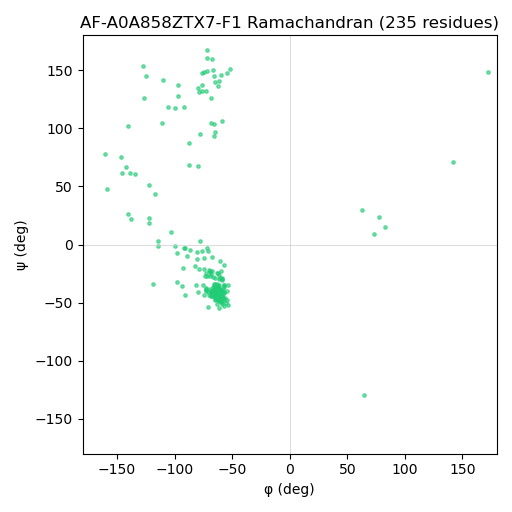C CA . ASP A 1 197 ? 12.477 15.083 -22.399 1.00 76.94 197 ASP A CA 1
ATOM 1571 C C . ASP A 1 197 ? 13.966 14.829 -22.116 1.00 76.94 197 ASP A C 1
ATOM 1573 O O . ASP A 1 197 ? 14.379 13.697 -21.843 1.00 76.94 197 ASP A O 1
ATOM 1577 N N . ALA A 1 198 ? 14.786 15.880 -22.179 1.00 77.56 198 ALA A N 1
ATOM 1578 C CA . ALA A 1 198 ? 16.228 15.737 -22.018 1.00 77.56 198 ALA A CA 1
ATOM 1579 C C . ALA A 1 198 ? 16.573 15.081 -20.670 1.00 77.56 198 ALA A C 1
ATOM 1581 O O . ALA A 1 198 ? 17.480 14.254 -20.596 1.00 77.56 198 ALA A O 1
ATOM 1582 N N . GLN A 1 199 ? 15.811 15.390 -19.614 1.00 81.88 199 GLN A N 1
ATOM 1583 C CA . GLN A 1 199 ? 15.992 14.763 -18.307 1.00 81.88 199 GLN A CA 1
ATOM 1584 C C . GLN A 1 199 ? 15.642 13.270 -18.324 1.00 81.88 199 GLN A C 1
ATOM 1586 O O . GLN A 1 199 ? 16.417 12.467 -17.817 1.00 81.88 199 GLN A O 1
ATOM 1591 N N . GLU A 1 200 ? 14.530 12.881 -18.952 1.00 83.50 200 GLU A N 1
ATOM 1592 C CA . GLU A 1 200 ? 14.130 11.470 -19.068 1.00 83.50 200 GLU A CA 1
ATOM 1593 C C . GLU A 1 200 ? 15.164 10.650 -19.850 1.00 83.50 200 GLU A C 1
ATOM 1595 O O . GLU A 1 200 ? 15.448 9.500 -19.511 1.00 83.50 200 GLU A O 1
ATOM 1600 N N . ALA A 1 201 ? 15.758 11.242 -20.889 1.00 84.69 201 ALA A N 1
ATOM 1601 C CA . ALA A 1 201 ? 16.818 10.603 -21.653 1.00 84.69 201 ALA A CA 1
ATOM 1602 C C . ALA A 1 201 ? 18.107 10.430 -20.832 1.00 84.69 201 ALA A C 1
ATOM 1604 O O . ALA A 1 201 ? 18.748 9.381 -20.930 1.00 84.69 201 ALA A O 1
ATOM 1605 N N . TRP A 1 202 ? 18.478 11.418 -20.011 1.00 84.81 202 TRP A N 1
ATOM 1606 C CA . TRP A 1 202 ? 19.608 11.297 -19.085 1.00 84.81 202 TRP A CA 1
ATOM 1607 C C . TRP A 1 202 ? 19.366 10.236 -18.012 1.00 84.81 202 TRP A C 1
ATOM 1609 O O . TRP A 1 202 ? 20.224 9.375 -17.827 1.00 84.81 202 TRP A O 1
ATOM 1619 N N . ASP A 1 203 ? 18.187 10.234 -17.387 1.00 88.38 203 ASP A N 1
ATOM 1620 C CA . ASP A 1 203 ? 17.810 9.234 -16.383 1.00 88.38 203 ASP A CA 1
ATOM 1621 C C . ASP A 1 203 ? 17.868 7.814 -16.983 1.00 88.38 203 ASP A C 1
ATOM 1623 O O . ASP A 1 203 ? 18.399 6.887 -16.370 1.00 88.38 203 ASP A O 1
ATOM 1627 N N . ALA A 1 204 ? 17.421 7.644 -18.235 1.00 89.06 204 ALA A N 1
ATOM 1628 C CA . ALA A 1 204 ? 17.513 6.369 -18.942 1.00 89.06 204 ALA A CA 1
ATOM 1629 C C . ALA A 1 204 ? 18.964 5.943 -19.237 1.00 89.06 204 ALA A C 1
ATOM 1631 O O . ALA A 1 204 ? 19.287 4.758 -19.120 1.00 89.06 204 ALA A O 1
ATOM 1632 N N . ILE A 1 205 ? 19.847 6.874 -19.621 1.00 89.19 205 ILE A N 1
ATOM 1633 C CA . ILE A 1 205 ? 21.278 6.585 -19.823 1.00 89.19 205 ILE A CA 1
ATOM 1634 C C . ILE A 1 205 ? 21.914 6.127 -18.507 1.00 89.19 205 ILE A C 1
ATOM 1636 O O . ILE A 1 205 ? 22.611 5.107 -18.489 1.00 89.19 205 ILE A O 1
ATOM 1640 N N . ASP A 1 206 ? 21.644 6.841 -17.415 1.00 88.44 206 ASP A N 1
ATOM 1641 C CA . ASP A 1 206 ? 22.165 6.515 -16.090 1.00 88.44 206 ASP A CA 1
ATOM 1642 C C . ASP A 1 206 ? 21.669 5.142 -15.618 1.00 88.44 206 ASP A C 1
ATOM 1644 O O . ASP A 1 206 ? 22.478 4.314 -15.191 1.00 88.44 206 ASP A O 1
ATOM 1648 N N . ASP A 1 207 ? 20.380 4.837 -15.790 1.00 90.31 207 ASP A N 1
ATOM 1649 C CA . ASP A 1 207 ? 19.798 3.533 -15.459 1.00 90.31 207 ASP A CA 1
ATOM 1650 C C . ASP A 1 207 ? 20.423 2.389 -16.272 1.00 90.31 207 ASP A C 1
ATOM 1652 O O . ASP A 1 207 ? 20.720 1.315 -15.734 1.00 90.31 207 ASP A O 1
ATOM 1656 N N . ILE A 1 208 ? 20.651 2.598 -17.574 1.00 90.69 208 ILE A N 1
ATOM 1657 C CA . ILE A 1 208 ? 21.284 1.610 -18.459 1.00 90.69 208 ILE A CA 1
ATOM 1658 C C . ILE A 1 208 ? 22.736 1.353 -18.034 1.00 90.69 208 ILE A C 1
ATOM 1660 O O . ILE A 1 208 ? 23.169 0.196 -17.980 1.00 90.69 208 ILE A O 1
ATOM 1664 N N . LEU A 1 209 ? 23.496 2.402 -17.712 1.00 89.38 209 LEU A N 1
ATOM 1665 C CA . LEU A 1 209 ? 24.882 2.274 -17.258 1.00 89.38 209 LEU A CA 1
ATOM 1666 C C . LEU A 1 209 ? 24.962 1.620 -15.873 1.00 89.38 209 LEU A C 1
ATOM 1668 O O . LEU A 1 209 ? 25.760 0.700 -15.682 1.00 89.38 209 LEU A O 1
ATOM 1672 N N . ALA A 1 210 ? 24.114 2.032 -14.928 1.00 89.62 210 ALA A N 1
ATOM 1673 C CA . ALA A 1 210 ? 24.042 1.452 -13.589 1.00 89.62 210 ALA A CA 1
ATOM 1674 C C . ALA A 1 210 ? 23.685 -0.040 -13.635 1.00 89.62 210 ALA A C 1
ATOM 1676 O O . ALA A 1 210 ? 24.325 -0.852 -12.958 1.00 89.62 210 ALA A O 1
ATOM 1677 N N . TRP A 1 211 ? 22.719 -0.416 -14.481 1.00 91.19 211 TRP A N 1
ATOM 1678 C CA . TRP A 1 211 ? 22.395 -1.813 -14.767 1.00 91.19 211 TRP A CA 1
ATOM 1679 C C . TRP A 1 211 ? 23.619 -2.567 -15.294 1.00 91.19 211 TRP A C 1
ATOM 1681 O O . TRP A 1 211 ? 24.011 -3.583 -14.722 1.00 91.19 211 TRP A O 1
ATOM 1691 N N . LYS A 1 212 ? 24.284 -2.050 -16.336 1.00 88.12 212 LYS A N 1
ATOM 1692 C CA . LYS A 1 212 ? 25.437 -2.730 -16.936 1.00 88.12 212 LYS A CA 1
ATOM 1693 C C . LYS A 1 212 ? 26.558 -2.952 -15.923 1.00 88.12 212 LYS A C 1
ATOM 1695 O O . LYS A 1 212 ? 27.111 -4.047 -15.865 1.00 88.12 212 LYS A O 1
ATOM 1700 N N . LEU A 1 213 ? 26.876 -1.937 -15.123 1.00 86.38 213 LEU A N 1
ATOM 1701 C CA . LEU A 1 213 ? 27.936 -1.999 -14.116 1.00 86.38 213 LEU A CA 1
ATOM 1702 C C . LEU A 1 213 ? 27.607 -2.971 -12.978 1.00 86.38 213 LEU A C 1
ATOM 170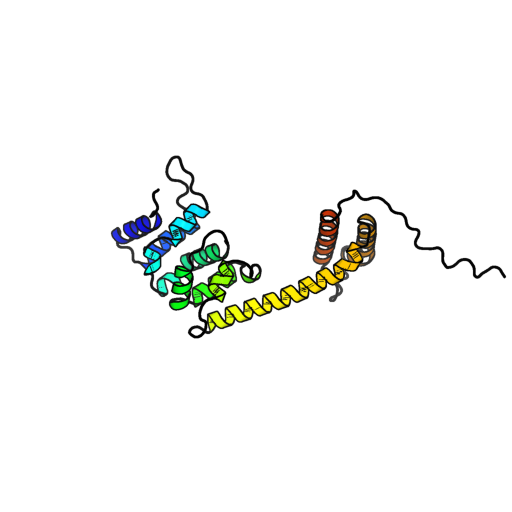4 O O . LEU A 1 213 ? 28.499 -3.674 -12.513 1.00 86.38 213 LEU A O 1
ATOM 1708 N N . SER A 1 214 ? 26.339 -3.059 -12.570 1.00 86.06 214 SER A N 1
ATOM 1709 C CA . SER A 1 214 ? 25.894 -3.995 -11.526 1.00 86.06 214 SER A CA 1
ATOM 1710 C C . SER A 1 214 ? 25.979 -5.462 -11.963 1.00 86.06 214 SER A C 1
ATOM 1712 O O . SER A 1 214 ? 26.055 -6.353 -11.121 1.00 86.06 214 SER A O 1
ATOM 1714 N N . ASN A 1 215 ? 25.972 -5.715 -13.273 1.00 81.12 215 ASN A N 1
ATOM 1715 C CA . ASN A 1 215 ? 25.991 -7.044 -13.882 1.00 81.12 215 ASN A CA 1
ATOM 1716 C C . ASN A 1 215 ? 27.369 -7.443 -14.449 1.00 81.12 215 ASN A C 1
ATOM 1718 O O . ASN A 1 215 ? 27.462 -8.440 -15.165 1.00 81.12 215 ASN A O 1
ATOM 1722 N N . CYS A 1 216 ? 28.434 -6.684 -14.164 1.00 74.81 216 CYS A N 1
ATOM 1723 C CA . CYS A 1 216 ? 29.792 -6.998 -14.611 1.00 74.81 216 CYS A CA 1
ATOM 1724 C C . CYS A 1 216 ? 30.617 -7.655 -13.497 1.00 74.81 216 CYS A C 1
ATOM 1726 O O . CYS A 1 216 ? 30.930 -7.014 -12.498 1.00 74.81 216 CYS A O 1
ATOM 1728 N N . ASP A 1 217 ? 31.041 -8.903 -13.715 1.00 62.34 217 ASP A N 1
ATOM 1729 C CA . ASP A 1 217 ? 31.936 -9.628 -12.798 1.00 62.34 217 ASP A CA 1
ATOM 1730 C C . ASP A 1 217 ? 33.427 -9.277 -12.996 1.00 62.34 217 ASP A C 1
ATOM 1732 O O . ASP A 1 217 ? 34.247 -9.500 -12.104 1.00 62.34 217 ASP A O 1
ATOM 1736 N N . GLU A 1 218 ? 33.803 -8.706 -14.148 1.00 56.72 218 GLU A N 1
ATOM 1737 C CA . GLU A 1 218 ? 35.179 -8.287 -14.446 1.00 56.72 218 GLU A CA 1
ATOM 1738 C C . GLU A 1 218 ? 35.328 -6.757 -14.484 1.00 56.72 218 GLU A C 1
ATOM 1740 O O . GLU A 1 218 ? 34.465 -6.059 -15.026 1.00 56.72 218 GLU A O 1
ATOM 1745 N N . PRO A 1 219 ? 36.451 -6.206 -13.972 1.00 53.81 219 PRO A N 1
ATOM 1746 C CA . PRO A 1 219 ? 36.758 -4.791 -14.135 1.00 53.81 219 PRO A CA 1
ATOM 1747 C C . PRO A 1 219 ? 36.869 -4.448 -15.629 1.00 53.81 219 PRO A C 1
ATOM 1749 O O . PRO A 1 219 ? 37.353 -5.278 -16.405 1.00 53.81 219 PRO A O 1
ATOM 1752 N N . PRO A 1 220 ? 36.467 -3.234 -16.048 1.00 54.12 220 PRO A N 1
ATOM 1753 C CA . PRO A 1 220 ? 36.376 -2.866 -17.456 1.00 54.12 220 PRO A CA 1
ATOM 1754 C C . PRO A 1 220 ? 37.742 -3.005 -18.139 1.00 54.12 220 PRO A C 1
ATOM 1756 O O . PRO A 1 220 ? 38.655 -2.208 -17.922 1.00 54.12 220 PRO A O 1
ATOM 1759 N N . ARG A 1 221 ? 37.893 -4.043 -18.968 1.00 48.16 221 ARG A N 1
ATOM 1760 C CA . ARG A 1 221 ? 39.061 -4.243 -19.831 1.00 48.16 221 ARG A CA 1
ATOM 1761 C C . ARG A 1 221 ? 38.735 -3.727 -21.227 1.00 48.16 221 ARG A C 1
ATOM 1763 O O . ARG A 1 221 ? 37.743 -4.122 -21.828 1.00 48.16 221 ARG A O 1
ATOM 1770 N N . LEU A 1 222 ? 39.602 -2.864 -21.747 1.00 45.25 222 LEU A N 1
ATOM 1771 C CA . LEU A 1 222 ? 39.586 -2.410 -23.137 1.00 45.25 222 LEU A CA 1
ATOM 1772 C C . LEU A 1 222 ? 39.896 -3.593 -24.069 1.00 45.25 222 LEU A C 1
ATOM 1774 O O . LEU A 1 222 ? 41.065 -3.875 -24.338 1.00 45.25 222 LEU A O 1
ATOM 1778 N N . SER A 1 223 ? 38.883 -4.294 -24.576 1.00 42.19 223 SER A N 1
ATOM 1779 C CA . SER A 1 223 ? 39.072 -5.174 -25.731 1.00 42.19 223 SER A CA 1
ATOM 1780 C C . SER A 1 223 ? 38.880 -4.360 -27.007 1.00 42.19 223 SER A C 1
ATOM 1782 O O . SER A 1 223 ? 37.786 -4.297 -27.559 1.00 42.19 223 SER A O 1
ATOM 1784 N N . TRP A 1 224 ? 39.947 -3.727 -27.492 1.00 38.47 224 TRP A N 1
ATOM 1785 C CA . TRP A 1 224 ? 39.950 -3.138 -28.829 1.00 38.47 224 TRP A CA 1
ATOM 1786 C C . TRP A 1 224 ? 39.827 -4.261 -29.865 1.00 38.47 224 TRP A C 1
ATOM 1788 O O . TRP A 1 224 ? 40.816 -4.903 -30.219 1.00 38.47 224 TRP A O 1
ATOM 1798 N N . ARG A 1 225 ? 38.614 -4.529 -30.356 1.00 41.28 225 ARG A N 1
ATOM 1799 C CA . ARG A 1 225 ? 38.433 -5.243 -31.622 1.00 41.28 225 ARG A CA 1
ATOM 1800 C C . ARG A 1 225 ? 38.335 -4.196 -32.731 1.00 41.28 225 ARG A C 1
ATOM 1802 O O . ARG A 1 225 ? 37.423 -3.375 -32.683 1.00 41.28 225 ARG A O 1
ATOM 1809 N N . PRO A 1 226 ? 39.253 -4.179 -33.712 1.00 40.66 226 PRO A N 1
ATOM 1810 C CA . PRO A 1 226 ? 39.190 -3.210 -34.794 1.00 40.66 226 PRO A CA 1
ATOM 1811 C C . PRO A 1 226 ? 37.972 -3.509 -35.675 1.00 40.66 226 PRO A C 1
ATOM 1813 O O . PRO A 1 226 ? 37.970 -4.449 -36.470 1.00 40.66 226 PRO A O 1
ATOM 1816 N N . VAL A 1 227 ? 36.927 -2.697 -35.532 1.00 46.47 227 VAL A N 1
ATOM 1817 C CA . VAL A 1 227 ? 35.843 -2.596 -36.508 1.00 46.47 227 VAL A CA 1
ATOM 1818 C C . VAL A 1 227 ? 36.368 -1.734 -37.651 1.00 46.47 227 VAL A C 1
ATOM 1820 O O . VAL A 1 227 ? 36.350 -0.511 -37.571 1.00 46.47 227 VAL A O 1
ATOM 1823 N N . GLY A 1 228 ? 36.889 -2.369 -38.703 1.00 45.53 228 GLY A N 1
ATOM 1824 C CA . GLY A 1 228 ? 37.151 -1.672 -39.964 1.00 45.53 228 GLY A CA 1
ATOM 1825 C C . GLY A 1 228 ? 38.424 -2.070 -40.696 1.00 45.53 228 GLY A C 1
ATOM 1826 O O . GLY A 1 228 ? 39.324 -1.255 -40.815 1.00 45.53 228 GLY A O 1
ATOM 1827 N N . LEU A 1 229 ? 38.467 -3.274 -41.271 1.00 39.91 229 LEU A N 1
ATOM 1828 C CA . LEU A 1 229 ? 39.294 -3.569 -42.451 1.00 39.91 229 LEU A CA 1
ATOM 1829 C C . LEU A 1 229 ? 38.573 -4.610 -43.323 1.00 39.91 229 LEU A C 1
ATOM 1831 O O . LEU A 1 229 ? 38.915 -5.785 -43.324 1.00 39.91 229 LEU A O 1
ATOM 1835 N N . SER A 1 230 ? 37.538 -4.187 -44.056 1.00 40.91 230 SER A N 1
ATOM 1836 C CA . SER A 1 230 ? 36.975 -4.992 -45.156 1.00 40.91 230 SER A CA 1
ATOM 1837 C C . SER A 1 230 ? 36.638 -4.169 -46.405 1.00 40.91 230 SER A C 1
ATOM 1839 O O . SER A 1 230 ? 35.842 -4.611 -47.227 1.00 40.91 230 SER A O 1
ATOM 1841 N N . GLN A 1 231 ? 37.249 -2.993 -46.587 1.00 39.97 231 GLN A N 1
ATOM 1842 C CA . GLN A 1 231 ? 37.173 -2.242 -47.847 1.00 39.97 231 GLN A CA 1
ATOM 1843 C C . GLN A 1 231 ? 38.515 -1.568 -48.173 1.00 39.97 231 GLN A C 1
ATOM 1845 O O . GLN A 1 231 ? 38.634 -0.352 -48.120 1.00 39.97 231 GLN A O 1
ATOM 1850 N N . ALA A 1 232 ? 39.548 -2.367 -48.464 1.00 34.94 232 ALA A N 1
ATOM 1851 C CA . ALA A 1 232 ? 40.801 -1.891 -49.075 1.00 34.94 232 ALA A CA 1
ATOM 1852 C C . ALA A 1 232 ? 41.582 -3.031 -49.772 1.00 34.94 232 ALA A C 1
ATOM 1854 O O . ALA A 1 232 ? 42.775 -3.216 -49.557 1.00 34.94 232 ALA A O 1
ATOM 1855 N N . SER A 1 233 ? 40.910 -3.852 -50.586 1.00 37.91 233 SER A N 1
ATOM 1856 C CA . SER A 1 233 ? 41.586 -4.787 -51.517 1.00 37.91 233 SER A CA 1
ATOM 1857 C C . SER A 1 233 ? 40.893 -4.888 -52.879 1.00 37.91 233 SER A C 1
ATOM 1859 O O . SER A 1 233 ? 41.008 -5.891 -53.568 1.00 37.91 233 SER A O 1
ATOM 1861 N N . ALA A 1 234 ? 40.182 -3.836 -53.295 1.00 40.94 234 ALA A N 1
ATOM 1862 C CA . ALA A 1 234 ? 39.548 -3.770 -54.617 1.00 40.94 234 ALA A CA 1
ATOM 1863 C C . ALA A 1 234 ? 40.007 -2.563 -55.461 1.00 40.94 234 ALA A C 1
ATOM 1865 O O . ALA A 1 234 ? 39.295 -2.139 -56.362 1.00 40.94 234 ALA A O 1
ATOM 1866 N N . MET A 1 235 ? 41.190 -2.007 -55.181 1.00 37.12 235 MET A N 1
ATOM 1867 C CA . MET A 1 235 ? 41.839 -0.999 -56.032 1.00 37.12 235 MET A CA 1
ATOM 1868 C C . MET A 1 235 ? 43.341 -1.282 -56.128 1.00 37.12 235 MET A C 1
ATOM 1870 O O . MET A 1 235 ? 44.154 -0.482 -55.692 1.00 37.12 235 MET A O 1
ATOM 1874 N N . GLU A 1 236 ? 43.695 -2.449 -56.661 1.00 39.88 236 GLU A N 1
ATOM 1875 C CA . GLU A 1 236 ? 44.999 -2.697 -57.291 1.00 39.88 236 GLU A CA 1
ATOM 1876 C C . GLU A 1 236 ? 44.879 -3.935 -58.197 1.00 39.88 236 GLU A C 1
ATOM 1878 O O . GLU A 1 236 ? 45.221 -5.061 -57.836 1.00 39.88 236 GLU A O 1
ATOM 1883 N N . SER A 1 237 ? 44.286 -3.728 -59.374 1.00 36.56 237 SER A N 1
ATOM 1884 C CA . SER A 1 237 ? 44.512 -4.483 -60.617 1.00 36.56 237 SER A CA 1
ATOM 1885 C C . SER A 1 237 ? 44.017 -3.655 -61.793 1.00 36.56 237 SER A C 1
ATOM 1887 O O . SER A 1 237 ? 42.900 -3.102 -61.677 1.00 36.56 237 SER A O 1
#